Protein AF-A0A067PII9-F1 (afdb_monomer_lite)

Structure (mmCIF, N/CA/C/O backbone):
data_AF-A0A067PII9-F1
#
_entry.id   AF-A0A067PII9-F1
#
loop_
_atom_site.group_PDB
_atom_site.id
_atom_site.type_symbol
_atom_site.label_atom_id
_atom_site.label_alt_id
_atom_site.label_comp_id
_atom_site.label_asym_id
_atom_site.label_entity_id
_atom_site.label_seq_id
_atom_site.pdbx_PDB_ins_code
_atom_site.Cartn_x
_atom_site.Cartn_y
_atom_site.Cartn_z
_atom_site.occupancy
_atom_site.B_iso_or_equiv
_atom_site.auth_seq_id
_atom_site.auth_comp_id
_atom_site.auth_asym_id
_atom_site.auth_atom_id
_atom_site.pdbx_PDB_model_num
ATOM 1 N N . TYR A 1 1 ? 21.530 16.275 1.849 1.00 43.16 1 TYR A N 1
ATOM 2 C CA . TYR A 1 1 ? 21.077 17.514 2.514 1.00 43.16 1 TYR A CA 1
ATOM 3 C C . TYR A 1 1 ? 19.635 17.786 2.074 1.00 43.16 1 TYR A C 1
ATOM 5 O O . TYR A 1 1 ? 19.423 18.673 1.277 1.00 43.16 1 TYR A O 1
ATOM 13 N N . PHE A 1 2 ? 18.667 16.972 2.519 1.00 47.66 2 PHE A N 1
ATOM 14 C CA . PHE A 1 2 ? 17.210 17.170 2.361 1.00 47.66 2 PHE A CA 1
ATOM 15 C C . PHE A 1 2 ? 16.518 16.241 3.376 1.00 47.66 2 PHE A C 1
ATOM 17 O O . PHE A 1 2 ? 16.029 15.182 3.025 1.00 47.66 2 PHE A O 1
ATOM 24 N N . LYS A 1 3 ? 16.577 16.565 4.676 1.00 53.59 3 LYS A N 1
ATOM 25 C CA . LYS A 1 3 ? 15.999 15.707 5.739 1.00 53.59 3 LYS A CA 1
ATOM 26 C C . LYS A 1 3 ? 14.495 15.932 5.971 1.00 53.59 3 LYS A C 1
ATOM 28 O O . LYS A 1 3 ? 13.936 15.390 6.913 1.00 53.59 3 LYS A O 1
ATOM 33 N N . ARG A 1 4 ? 13.849 16.779 5.165 1.00 59.28 4 ARG A N 1
ATOM 34 C CA . ARG A 1 4 ? 12.420 17.093 5.280 1.00 59.28 4 ARG A CA 1
ATOM 35 C C . ARG A 1 4 ? 11.890 17.530 3.919 1.00 59.28 4 ARG A C 1
ATOM 37 O O . ARG A 1 4 ? 11.887 18.712 3.597 1.00 59.28 4 ARG A O 1
ATOM 44 N N . ILE A 1 5 ? 11.557 16.547 3.090 1.00 64.94 5 ILE A N 1
ATOM 45 C CA . ILE A 1 5 ? 10.896 16.777 1.797 1.00 64.94 5 ILE A CA 1
ATOM 46 C C . ILE A 1 5 ? 9.389 16.999 2.016 1.00 64.94 5 ILE A C 1
ATOM 48 O O . ILE A 1 5 ? 8.759 17.752 1.280 1.00 64.94 5 ILE A O 1
ATOM 52 N N . TRP A 1 6 ? 8.832 16.414 3.079 1.00 70.00 6 TRP A N 1
ATOM 53 C CA . TRP A 1 6 ? 7.401 16.417 3.364 1.00 70.00 6 TRP A CA 1
ATOM 54 C C . TRP A 1 6 ? 6.969 17.551 4.307 1.00 70.00 6 TRP A C 1
ATOM 56 O O . TRP A 1 6 ? 7.715 17.956 5.206 1.00 70.00 6 TRP A O 1
ATOM 66 N N . SER A 1 7 ? 5.754 18.072 4.103 1.00 71.56 7 SER A N 1
ATOM 67 C CA . SER A 1 7 ? 5.178 19.121 4.951 1.00 71.56 7 SER A CA 1
ATOM 68 C C . SER A 1 7 ? 4.716 18.579 6.308 1.00 71.56 7 SER A C 1
ATOM 70 O O . SER A 1 7 ? 4.626 17.373 6.534 1.00 71.56 7 SER A O 1
ATOM 72 N N . VAL A 1 8 ? 4.383 19.488 7.229 1.00 67.25 8 VAL A N 1
ATOM 73 C CA . VAL A 1 8 ? 3.740 19.135 8.504 1.00 67.25 8 VAL A CA 1
ATOM 74 C C . VAL A 1 8 ? 2.425 18.401 8.203 1.00 67.25 8 VAL A C 1
ATOM 76 O O . VAL A 1 8 ? 1.581 18.948 7.499 1.00 67.25 8 VAL A O 1
ATOM 79 N N . GLY A 1 9 ? 2.284 17.163 8.688 1.00 71.12 9 GLY A N 1
ATOM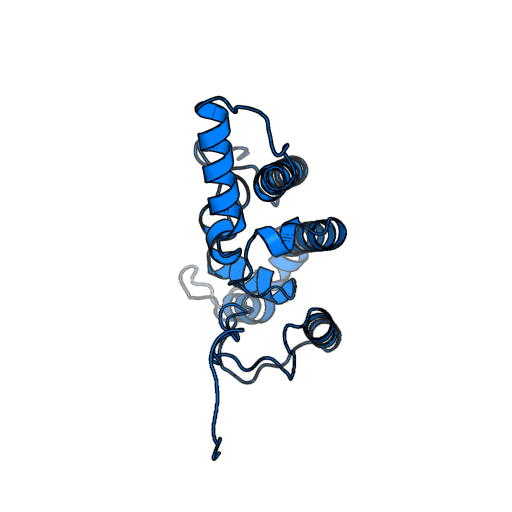 80 C CA . GLY A 1 9 ? 1.109 16.304 8.463 1.00 71.12 9 GLY A CA 1
ATOM 81 C C . GLY A 1 9 ? 1.381 15.008 7.690 1.00 71.12 9 GLY A C 1
ATOM 82 O O . GLY A 1 9 ? 0.514 14.142 7.657 1.00 71.12 9 GLY A O 1
ATOM 83 N N . TYR A 1 10 ? 2.574 14.848 7.116 1.00 83.00 10 TYR A N 1
ATOM 84 C CA . TYR A 1 10 ? 2.996 13.601 6.477 1.00 83.00 10 TYR A CA 1
ATOM 85 C C . TYR A 1 10 ? 3.770 12.711 7.450 1.00 83.00 10 TYR A C 1
ATOM 87 O O . TYR A 1 10 ? 4.503 13.196 8.318 1.00 83.00 10 TYR A O 1
ATOM 95 N N . GLY A 1 11 ? 3.577 11.406 7.2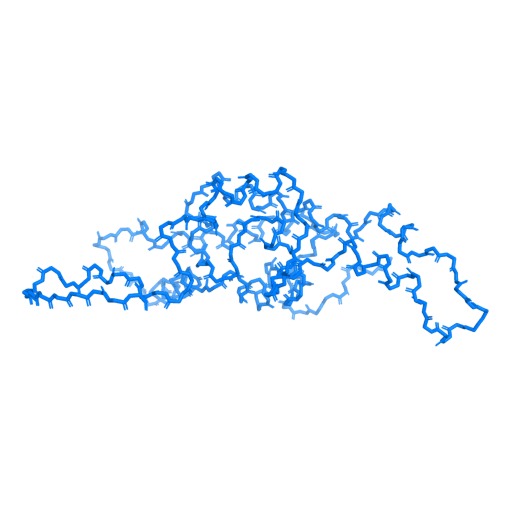91 1.00 86.44 11 GLY A N 1
ATOM 96 C CA . GLY A 1 11 ? 4.238 10.364 8.056 1.00 86.44 11 GLY A CA 1
ATOM 97 C C . GLY A 1 11 ? 5.708 10.170 7.686 1.00 86.44 11 GLY A C 1
ATOM 98 O O . GLY A 1 11 ? 6.255 10.888 6.846 1.00 86.44 11 GLY A O 1
ATOM 99 N N . PRO A 1 12 ? 6.366 9.177 8.295 1.00 89.50 12 PRO A N 1
ATOM 100 C CA . PRO A 1 12 ? 7.730 8.808 7.946 1.00 89.50 12 PRO A CA 1
ATOM 101 C C . PRO A 1 12 ? 7.815 8.329 6.494 1.00 89.50 12 PRO A C 1
ATOM 103 O O . PRO A 1 12 ? 6.880 7.724 5.972 1.00 89.50 12 PRO A O 1
ATOM 106 N N . ASP A 1 13 ? 8.943 8.593 5.846 1.00 88.06 13 ASP A N 1
ATOM 107 C CA . ASP A 1 13 ? 9.204 8.130 4.485 1.00 88.06 13 ASP A CA 1
ATOM 108 C C . ASP A 1 13 ? 9.515 6.619 4.433 1.00 88.06 13 ASP A C 1
ATOM 110 O O . ASP A 1 13 ? 10.297 6.104 5.236 1.00 88.06 13 ASP A O 1
ATOM 114 N N . TRP A 1 14 ? 8.929 5.902 3.471 1.00 90.06 14 TRP A N 1
ATOM 115 C CA . TRP A 1 14 ? 9.096 4.449 3.318 1.00 90.06 14 TRP A CA 1
ATOM 116 C C . TRP A 1 14 ? 10.427 4.017 2.686 1.00 90.06 14 TRP A C 1
ATOM 118 O O . TRP A 1 14 ? 10.711 2.821 2.650 1.00 90.06 14 TRP A O 1
ATOM 128 N N . VAL A 1 15 ? 11.242 4.955 2.200 1.00 86.38 15 VAL A N 1
ATOM 129 C CA . VAL A 1 15 ? 12.580 4.702 1.648 1.00 86.38 15 VAL A CA 1
ATOM 130 C C . VAL A 1 15 ? 13.653 5.114 2.654 1.00 86.38 15 VAL A C 1
ATOM 132 O O . VAL A 1 15 ? 14.536 4.318 2.970 1.00 86.38 15 VAL A O 1
ATOM 135 N N . ASP A 1 16 ? 13.553 6.323 3.211 1.00 85.25 16 ASP A N 1
ATOM 136 C CA . ASP A 1 16 ? 14.588 6.889 4.087 1.00 85.25 16 ASP A CA 1
ATOM 137 C C . ASP A 1 16 ? 14.339 6.641 5.591 1.00 85.25 16 ASP A C 1
ATOM 139 O O . ASP A 1 16 ? 15.284 6.615 6.383 1.00 85.25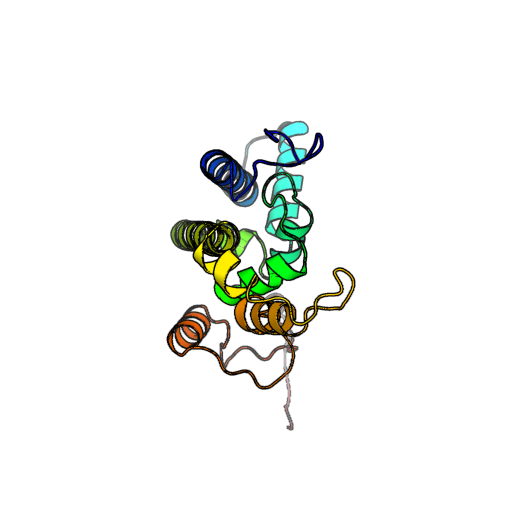 16 ASP A O 1
ATOM 143 N N . GLU A 1 17 ? 13.084 6.443 6.015 1.00 89.50 17 GLU A N 1
ATOM 144 C CA . GLU A 1 17 ? 12.678 6.310 7.427 1.00 89.50 17 GLU A CA 1
ATOM 145 C C . GLU A 1 17 ? 11.920 4.999 7.714 1.00 89.50 17 GLU A C 1
ATOM 147 O O . GLU A 1 17 ? 11.037 4.947 8.574 1.00 89.50 17 GLU A O 1
ATOM 152 N N . VAL A 1 18 ? 12.312 3.909 7.042 1.00 91.56 18 VAL A N 1
ATOM 153 C CA . VAL A 1 18 ? 11.624 2.600 7.054 1.00 91.56 18 VAL A CA 1
ATOM 154 C C . VAL A 1 18 ? 11.262 2.098 8.458 1.00 91.56 18 VAL A C 1
ATOM 156 O O . VAL A 1 18 ? 10.179 1.557 8.658 1.00 91.56 18 VAL A O 1
ATOM 159 N N . GLY A 1 19 ? 12.149 2.269 9.446 1.00 92.94 19 GLY A N 1
ATOM 160 C CA . GLY A 1 19 ? 11.890 1.844 10.828 1.00 92.94 19 GLY A CA 1
ATOM 161 C C . GLY A 1 19 ? 10.676 2.545 11.443 1.00 92.94 19 GLY A C 1
ATOM 162 O O . GLY A 1 19 ? 9.764 1.885 11.931 1.00 92.94 19 GLY A O 1
ATOM 163 N N . LYS A 1 20 ? 10.615 3.875 11.325 1.00 92.56 20 LYS A N 1
ATOM 164 C CA . LYS A 1 20 ? 9.482 4.669 11.816 1.00 92.56 20 LYS A CA 1
ATOM 165 C C . LYS A 1 20 ? 8.218 4.420 10.997 1.00 92.56 20 LYS A C 1
ATOM 167 O O . LYS A 1 20 ? 7.128 4.412 11.554 1.00 92.56 20 LYS A O 1
ATOM 172 N N . ALA A 1 21 ? 8.351 4.214 9.684 1.00 93.75 21 ALA A N 1
ATOM 173 C CA . ALA A 1 21 ? 7.214 3.890 8.823 1.00 93.75 21 ALA A CA 1
ATOM 174 C C . ALA A 1 21 ? 6.560 2.560 9.246 1.00 93.75 21 ALA A C 1
ATOM 176 O O . ALA A 1 21 ? 5.339 2.478 9.377 1.00 93.75 21 ALA A O 1
ATOM 177 N N . LYS A 1 22 ? 7.374 1.544 9.576 1.00 95.81 22 LYS A N 1
ATOM 178 C CA . LYS A 1 22 ? 6.905 0.269 10.144 1.00 95.81 22 LYS A CA 1
ATOM 179 C C . LYS A 1 22 ? 6.200 0.450 11.488 1.00 95.81 22 LYS A C 1
ATOM 181 O O . LYS A 1 22 ? 5.156 -0.158 11.699 1.00 95.81 22 LYS A O 1
ATOM 186 N N . GLU A 1 23 ? 6.746 1.275 12.380 1.00 95.19 23 GLU A N 1
ATOM 187 C CA . GLU A 1 23 ? 6.095 1.605 13.657 1.00 95.19 23 GLU A CA 1
ATOM 188 C C . GLU A 1 23 ? 4.736 2.281 13.431 1.00 95.19 23 GLU A C 1
ATOM 190 O O . GLU A 1 23 ? 3.744 1.872 14.029 1.00 95.19 23 GLU A O 1
ATOM 195 N N . GLY A 1 24 ? 4.662 3.248 12.510 1.00 94.50 24 GLY A N 1
ATOM 196 C CA . GLY A 1 24 ? 3.409 3.902 12.127 1.00 94.50 24 GLY A CA 1
ATOM 197 C C . GLY A 1 24 ? 2.368 2.924 11.577 1.00 94.50 24 GLY A C 1
ATOM 198 O O . GLY A 1 24 ? 1.198 3.003 11.948 1.00 94.50 24 GLY A O 1
ATOM 199 N N . LEU A 1 25 ? 2.792 1.961 10.753 1.00 96.19 25 LEU A N 1
ATOM 200 C CA . LEU A 1 25 ? 1.912 0.916 10.227 1.00 96.19 25 LEU A CA 1
ATOM 201 C C . LEU A 1 25 ? 1.422 -0.047 11.322 1.00 96.19 25 LEU A C 1
ATOM 203 O O . LEU A 1 25 ? 0.259 -0.444 11.305 1.00 96.19 25 LEU A O 1
ATOM 207 N N . ASN A 1 26 ? 2.265 -0.396 12.298 1.00 95.44 26 ASN A N 1
ATOM 208 C CA . ASN A 1 26 ? 1.840 -1.208 13.443 1.00 95.44 26 ASN A CA 1
ATOM 209 C C . ASN A 1 26 ? 0.791 -0.467 14.290 1.00 95.44 26 ASN A C 1
ATOM 211 O O . ASN A 1 26 ? -0.248 -1.041 14.607 1.00 95.44 26 ASN A O 1
ATOM 215 N N . SER A 1 27 ? 1.011 0.818 14.587 1.00 93.06 27 SER A N 1
ATOM 216 C CA . SER A 1 27 ? 0.035 1.650 15.306 1.00 93.06 27 SER A CA 1
ATOM 217 C C . SER A 1 27 ? -1.287 1.768 14.544 1.00 93.06 27 SER A C 1
ATOM 219 O O . SER A 1 27 ? -2.361 1.712 15.137 1.00 93.06 27 SER A O 1
ATOM 221 N N . TRP A 1 28 ? -1.230 1.891 13.215 1.00 94.56 28 TRP A N 1
ATOM 222 C CA . TRP A 1 28 ? -2.420 1.860 12.365 1.00 94.56 28 TRP A CA 1
ATOM 223 C C . TRP A 1 28 ? -3.182 0.536 12.484 1.00 94.56 28 TRP A C 1
ATOM 225 O O . TRP A 1 28 ? -4.397 0.554 12.681 1.00 94.56 28 TRP A O 1
ATOM 235 N N . ARG A 1 29 ? -2.488 -0.609 12.458 1.00 94.12 29 ARG A N 1
ATOM 236 C CA . ARG A 1 29 ? -3.121 -1.913 12.695 1.00 94.12 29 ARG A CA 1
ATOM 237 C C . ARG A 1 29 ? -3.797 -1.972 14.059 1.00 94.12 29 ARG A C 1
ATOM 239 O O . ARG A 1 29 ? -4.919 -2.455 14.151 1.00 94.12 29 ARG A O 1
ATOM 246 N N . GLU A 1 30 ? -3.142 -1.497 15.113 1.00 90.94 30 GLU A N 1
ATOM 247 C CA . GLU A 1 30 ? -3.731 -1.482 16.457 1.00 90.94 30 GLU A CA 1
ATOM 248 C C . GLU A 1 30 ? -5.022 -0.658 16.514 1.00 90.94 30 GLU A C 1
ATOM 250 O O . GLU A 1 30 ? -5.948 -1.033 17.229 1.00 90.94 30 GLU A O 1
ATOM 255 N N . LEU A 1 31 ? -5.125 0.425 15.739 1.00 89.12 31 LEU A N 1
ATOM 256 C CA . LEU A 1 31 ? -6.363 1.199 15.616 1.00 89.12 31 LEU A CA 1
ATOM 257 C C . LEU A 1 31 ? -7.460 0.434 14.865 1.00 89.12 31 LEU A C 1
ATOM 259 O O . LEU A 1 31 ? -8.624 0.528 15.248 1.00 89.12 31 LEU A O 1
ATOM 263 N N . VAL A 1 32 ? -7.093 -0.328 13.830 1.00 90.56 32 VAL A N 1
ATOM 264 C CA . VAL A 1 32 ? -8.024 -1.146 13.033 1.00 90.56 32 VAL A CA 1
ATOM 265 C C . VAL A 1 32 ? -8.541 -2.355 13.824 1.00 90.56 32 VAL A C 1
ATOM 267 O O . VAL A 1 32 ? -9.743 -2.600 13.844 1.00 90.56 32 VAL A O 1
ATOM 270 N N . VAL A 1 33 ? -7.651 -3.100 14.490 1.00 87.12 33 VAL A N 1
ATOM 271 C CA . VAL A 1 33 ? -7.979 -4.342 15.223 1.00 87.12 33 VAL A CA 1
ATOM 272 C C . VAL A 1 33 ? -8.493 -4.052 16.630 1.00 87.12 33 VAL A C 1
ATOM 274 O O . VAL A 1 33 ? -9.427 -4.691 17.115 1.00 87.12 33 VAL A O 1
ATOM 277 N N . GLY A 1 34 ? -7.876 -3.084 17.312 1.00 68.56 34 GLY A N 1
ATOM 278 C CA . GLY A 1 34 ? -7.934 -2.900 18.763 1.00 68.56 34 GLY A CA 1
ATOM 279 C C . GLY A 1 34 ? -9.269 -2.421 19.325 1.00 68.56 34 GLY A C 1
ATOM 280 O O . GLY A 1 34 ? -9.298 -1.941 20.459 1.00 68.56 34 GLY A O 1
ATOM 281 N N . GLN A 1 35 ? -10.360 -2.533 18.572 1.00 58.62 35 GLN A N 1
ATOM 282 C CA . GLN A 1 35 ? -11.680 -2.034 18.948 1.00 58.62 35 GLN A CA 1
ATOM 283 C C . GLN A 1 35 ? -12.794 -3.080 18.873 1.00 58.62 35 GLN A C 1
ATOM 285 O O . GLN A 1 35 ? -13.852 -2.846 19.449 1.00 58.62 35 GLN A O 1
ATOM 290 N N . ASN A 1 36 ? -12.545 -4.255 18.285 1.00 50.47 36 ASN A N 1
ATOM 291 C CA . ASN A 1 36 ? -13.487 -5.380 18.350 1.00 50.47 36 ASN A CA 1
ATOM 292 C C . ASN A 1 36 ? -13.352 -6.196 19.651 1.00 50.47 36 ASN A C 1
ATOM 294 O O . ASN A 1 36 ? -14.317 -6.810 20.096 1.00 50.47 36 ASN A O 1
ATOM 298 N N . GLU A 1 37 ? -12.190 -6.161 20.311 1.00 53.41 37 GLU A N 1
ATOM 299 C CA . GLU A 1 37 ? -11.913 -6.987 21.502 1.00 53.41 37 GLU A CA 1
ATOM 300 C C . GLU A 1 37 ? -12.100 -6.251 22.845 1.00 53.41 37 GLU A C 1
ATOM 302 O O . GLU A 1 37 ? -12.010 -6.853 23.922 1.00 53.41 37 GLU A O 1
ATOM 307 N N . ARG A 1 38 ? -12.383 -4.940 22.837 1.00 55.12 38 ARG A N 1
ATOM 308 C CA . ARG A 1 38 ? -12.529 -4.162 24.078 1.00 55.12 38 ARG A CA 1
ATOM 309 C C . ARG A 1 38 ? -13.928 -4.320 24.676 1.00 55.12 38 ARG A C 1
ATOM 311 O O . ARG A 1 38 ? -14.844 -3.571 24.374 1.00 55.12 38 ARG A O 1
ATOM 318 N N . LYS A 1 39 ? -14.017 -5.293 25.588 1.00 52.88 39 LYS A N 1
ATOM 319 C CA . LYS A 1 39 ? -14.925 -5.402 26.747 1.00 52.88 39 LYS A CA 1
ATOM 320 C C . LYS A 1 39 ? -16.378 -4.970 26.507 1.00 52.88 39 LYS A C 1
ATOM 322 O O . LYS A 1 39 ? -16.783 -3.848 26.802 1.00 52.88 39 LYS A O 1
ATOM 327 N N . ILE A 1 40 ? -17.186 -5.958 26.136 1.00 52.22 40 ILE A N 1
ATOM 328 C CA . ILE A 1 40 ? -18.633 -5.967 26.361 1.00 52.22 40 ILE A CA 1
ATOM 329 C C . ILE A 1 40 ? -18.883 -5.675 27.856 1.00 52.22 40 ILE A C 1
ATOM 331 O O . ILE A 1 40 ? -18.515 -6.482 28.708 1.00 52.22 40 ILE A O 1
ATOM 335 N N . GLY A 1 41 ? -19.474 -4.518 28.180 1.00 58.12 41 GLY A N 1
ATOM 336 C CA . GLY A 1 41 ? -19.989 -4.217 29.526 1.00 58.12 41 GLY A CA 1
ATOM 337 C C . GLY A 1 41 ? -19.258 -3.160 30.366 1.00 58.12 41 GLY A C 1
ATOM 338 O O . GLY A 1 41 ? -19.555 -3.061 31.554 1.00 58.12 41 GLY A O 1
ATOM 339 N N . LEU A 1 42 ? -18.341 -2.361 29.806 1.00 68.19 42 LEU A N 1
ATOM 340 C CA . LEU A 1 42 ? -17.813 -1.161 30.479 1.00 68.19 42 LEU A CA 1
ATOM 341 C C . LEU A 1 42 ? -18.367 0.115 29.843 1.00 68.19 42 LEU A C 1
ATOM 343 O O . LEU A 1 42 ? -18.432 0.231 28.622 1.00 68.19 42 LEU A O 1
ATOM 347 N N . GLU A 1 43 ? -18.742 1.082 30.679 1.00 73.06 43 GLU A N 1
ATOM 348 C CA . GLU A 1 43 ? -19.063 2.432 30.221 1.00 73.06 43 GLU A CA 1
ATOM 349 C C . GLU A 1 43 ? -17.781 3.118 29.741 1.00 73.06 43 GLU A C 1
ATOM 351 O O . GLU A 1 43 ? -16.875 3.396 30.526 1.00 73.06 43 GLU A O 1
ATOM 356 N N . PHE A 1 44 ? -17.701 3.372 28.438 1.00 75.56 44 PHE A N 1
ATOM 357 C CA . PHE A 1 44 ? -16.616 4.141 27.836 1.00 75.56 44 PHE A CA 1
ATOM 358 C C . PHE A 1 44 ? -16.876 5.640 27.980 1.00 75.56 44 PHE A C 1
ATOM 360 O O . PHE A 1 44 ? -18.010 6.102 27.813 1.00 75.56 44 PHE A O 1
ATOM 367 N N . SER A 1 45 ? -15.816 6.412 28.217 1.00 83.69 45 SER A N 1
ATOM 368 C CA . SER A 1 45 ? -15.855 7.873 28.120 1.00 83.69 45 SER A CA 1
ATOM 369 C C . SER A 1 45 ? -16.221 8.335 26.701 1.00 83.69 45 SER A C 1
ATOM 371 O O . SER A 1 45 ? -16.109 7.591 25.726 1.00 83.69 45 SER A O 1
ATOM 373 N N . LYS A 1 46 ? -16.645 9.597 26.553 1.00 84.19 46 LYS A N 1
ATOM 374 C CA . LYS A 1 46 ? -16.999 10.162 25.236 1.00 84.19 46 LYS A CA 1
ATOM 375 C C . LYS A 1 46 ? -15.824 10.151 24.251 1.00 84.19 46 LYS A C 1
ATOM 377 O O . LYS A 1 46 ? -16.032 9.935 23.062 1.00 84.19 46 LYS A O 1
ATOM 382 N N . GLU A 1 47 ? -14.608 10.377 24.741 1.00 84.31 47 GLU A N 1
ATOM 383 C CA . GLU A 1 47 ? -13.382 10.369 23.934 1.00 84.31 47 GLU A CA 1
ATOM 384 C C . GLU A 1 47 ? -13.064 8.957 23.427 1.00 84.31 47 GLU A C 1
ATOM 386 O O . GLU A 1 47 ? -12.774 8.767 22.248 1.00 84.31 47 GLU A O 1
ATOM 391 N N . GLU A 1 48 ? -13.207 7.946 24.285 1.00 82.19 48 GLU A N 1
ATOM 392 C CA . GLU A 1 48 ? -13.036 6.545 23.895 1.00 82.19 48 GLU A CA 1
ATOM 393 C C . GLU A 1 48 ? -14.097 6.102 22.885 1.00 82.19 48 GLU A C 1
ATOM 395 O O . GLU A 1 48 ? -13.760 5.431 21.916 1.00 82.19 48 GLU A O 1
ATOM 400 N N . GLN A 1 49 ? -15.356 6.518 23.048 1.00 81.56 49 GLN A N 1
ATOM 401 C CA . GLN A 1 49 ? -16.420 6.226 22.078 1.00 81.56 49 GLN A CA 1
ATOM 402 C C . GLN A 1 49 ? -16.119 6.820 20.695 1.00 81.56 49 GLN A C 1
ATOM 404 O O . GLN A 1 49 ? -16.327 6.156 19.682 1.00 81.56 49 GLN A O 1
ATOM 409 N N . GLN A 1 50 ? -15.592 8.047 20.638 1.00 84.56 50 GLN A N 1
ATOM 410 C CA . GLN A 1 50 ? -15.186 8.676 19.377 1.00 84.56 50 GLN A CA 1
ATOM 411 C C . GLN A 1 50 ? -14.014 7.943 18.727 1.00 84.56 50 GLN A C 1
ATOM 413 O O . GLN A 1 50 ? -14.030 7.711 17.518 1.00 84.56 50 GLN A O 1
ATOM 418 N N . LEU A 1 51 ? -13.019 7.541 19.521 1.00 81.12 51 LEU A N 1
ATOM 419 C CA . LEU A 1 51 ? -11.911 6.727 19.031 1.00 81.12 51 LEU A CA 1
ATOM 420 C C . LEU A 1 51 ? -12.414 5.382 18.499 1.00 81.12 51 LEU A C 1
ATOM 422 O O . LEU A 1 51 ? -11.962 4.968 17.433 1.00 81.12 51 LEU A O 1
ATOM 426 N N . ILE A 1 52 ? -13.367 4.743 19.192 1.00 80.12 52 ILE A N 1
ATOM 427 C CA . ILE A 1 52 ? -13.999 3.481 18.776 1.00 80.12 52 ILE A CA 1
ATOM 428 C C . ILE A 1 52 ? -14.731 3.633 17.439 1.00 80.12 52 ILE A C 1
ATOM 430 O O . ILE A 1 52 ? -14.567 2.851 16.506 1.00 80.12 52 ILE A O 1
ATOM 434 N N . GLN A 1 53 ? -15.527 4.687 17.307 1.00 83.81 53 GLN A N 1
ATOM 435 C CA . GLN A 1 53 ? -16.228 4.953 16.059 1.00 83.81 53 GLN A CA 1
ATOM 436 C C . GLN A 1 53 ? -15.248 5.229 14.907 1.00 83.81 53 GLN A C 1
ATOM 438 O O . GLN A 1 53 ? -15.474 4.803 13.774 1.00 83.81 53 GLN A O 1
ATOM 443 N N . HIS A 1 54 ? -14.147 5.929 15.190 1.00 85.25 54 HIS A N 1
ATOM 444 C CA . HIS A 1 54 ? -13.128 6.238 14.195 1.00 85.25 54 HIS A CA 1
ATOM 445 C C . HIS A 1 54 ? -12.384 4.988 13.708 1.00 85.25 54 HIS A C 1
ATOM 447 O O . HIS A 1 54 ? -12.251 4.805 12.498 1.00 85.25 54 HIS A O 1
ATOM 453 N N . GLY A 1 55 ? -11.945 4.104 14.610 1.00 85.19 55 GLY A N 1
ATOM 454 C CA . GLY A 1 55 ? -11.259 2.869 14.219 1.00 85.19 55 GLY A CA 1
ATOM 455 C C . GLY A 1 55 ? -12.178 1.913 13.458 1.00 85.19 55 GLY A C 1
ATOM 456 O O . GLY A 1 55 ? -11.770 1.384 12.428 1.00 85.19 55 GLY A O 1
ATOM 457 N N . GLN A 1 56 ? -13.453 1.797 13.847 1.00 85.19 56 G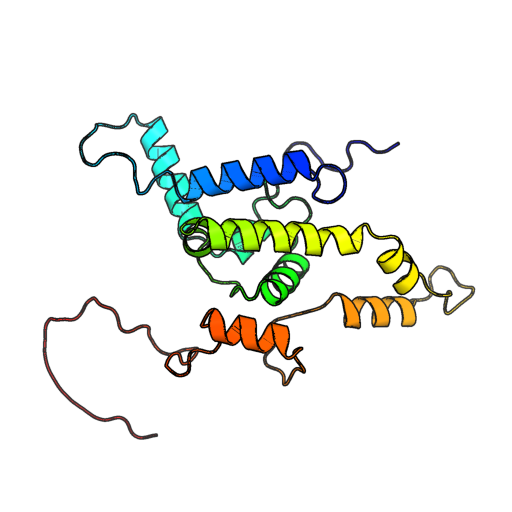LN A N 1
ATOM 458 C CA . GLN A 1 56 ? -14.459 1.049 13.075 1.00 85.19 56 GLN A CA 1
ATOM 459 C C . GLN A 1 56 ? -14.675 1.609 11.661 1.00 85.19 56 GLN A C 1
ATOM 461 O O . GLN A 1 56 ? -14.851 0.846 10.705 1.00 85.19 56 GLN A O 1
ATOM 466 N N . ALA A 1 57 ? -14.656 2.935 11.500 1.00 88.31 57 ALA A N 1
ATOM 467 C CA . ALA A 1 57 ? -14.764 3.559 10.185 1.00 88.31 57 ALA A CA 1
ATOM 468 C C . ALA A 1 57 ? -13.546 3.241 9.300 1.00 88.31 57 ALA A C 1
ATOM 470 O O . ALA A 1 57 ? -13.715 2.983 8.109 1.00 88.31 57 ALA A O 1
ATOM 471 N N . ILE A 1 58 ? -12.337 3.215 9.875 1.00 91.38 58 ILE A N 1
ATOM 472 C CA . ILE A 1 58 ? -11.113 2.814 9.161 1.00 91.38 58 ILE A CA 1
ATOM 473 C C . ILE A 1 58 ? -11.152 1.318 8.825 1.00 91.38 58 ILE A C 1
ATOM 475 O O . ILE A 1 58 ? -10.850 0.938 7.699 1.00 91.38 58 ILE A O 1
ATOM 479 N N . ALA A 1 59 ? -11.570 0.466 9.762 1.00 91.50 59 ALA A N 1
ATOM 480 C CA . ALA A 1 59 ? -11.617 -0.985 9.592 1.00 91.50 59 ALA A CA 1
ATOM 481 C C . ALA A 1 59 ? -12.456 -1.413 8.374 1.00 91.50 59 ALA A C 1
ATOM 483 O O . ALA A 1 59 ? -12.020 -2.239 7.572 1.00 91.50 59 ALA A O 1
ATOM 484 N N . ASN A 1 60 ? -13.617 -0.778 8.185 1.00 89.75 60 ASN A N 1
ATOM 485 C CA . ASN A 1 60 ? -14.515 -1.035 7.054 1.00 89.75 60 ASN A CA 1
ATOM 486 C C . ASN A 1 60 ? -14.105 -0.316 5.759 1.00 89.75 60 ASN A C 1
ATOM 488 O O . ASN A 1 60 ? -14.727 -0.502 4.711 1.00 89.75 60 ASN A O 1
ATOM 492 N N . ARG A 1 61 ? -13.080 0.538 5.809 1.00 93.25 61 ARG A N 1
ATOM 493 C CA . ARG A 1 61 ? -12.637 1.306 4.653 1.00 93.25 61 ARG A CA 1
ATOM 494 C C . ARG A 1 61 ? -11.896 0.402 3.661 1.00 93.25 61 ARG A C 1
ATOM 496 O O . ARG A 1 61 ? -11.066 -0.401 4.086 1.00 93.25 61 ARG A O 1
ATOM 503 N N . PRO A 1 62 ? -12.108 0.568 2.343 1.00 95.69 62 PRO A N 1
ATOM 504 C CA . PRO A 1 62 ? -11.270 -0.057 1.324 1.00 95.69 62 PRO A CA 1
ATOM 505 C C . PRO A 1 62 ? -9.783 0.262 1.519 1.00 95.69 62 PRO A C 1
ATOM 507 O O . PRO A 1 62 ? -9.418 1.441 1.588 1.00 95.69 62 PRO A O 1
ATOM 510 N N . ILE A 1 63 ? -8.924 -0.762 1.521 1.00 96.06 63 ILE A N 1
ATOM 511 C CA . ILE A 1 63 ? -7.475 -0.611 1.725 1.00 96.06 63 ILE A CA 1
ATOM 512 C C . ILE A 1 63 ? -6.844 0.353 0.717 1.00 96.06 63 ILE A C 1
ATOM 514 O O . ILE A 1 63 ? -6.012 1.175 1.088 1.00 96.06 63 ILE A O 1
ATOM 518 N N . LEU A 1 64 ? -7.304 0.352 -0.541 1.00 95.06 64 LEU A N 1
ATOM 519 C CA . LEU A 1 64 ? -6.825 1.302 -1.546 1.00 95.06 64 LEU A CA 1
ATOM 520 C C . LEU A 1 64 ? -7.049 2.756 -1.116 1.00 95.06 64 LEU A C 1
ATOM 522 O O . LEU A 1 64 ? -6.174 3.598 -1.309 1.00 95.06 64 LEU A O 1
ATOM 526 N N . MET A 1 65 ? -8.231 3.064 -0.580 1.00 95.50 65 MET A N 1
ATOM 527 C CA . MET A 1 65 ? -8.572 4.427 -0.168 1.00 95.50 65 MET A CA 1
ATOM 528 C C . MET A 1 65 ? -7.753 4.839 1.052 1.00 95.50 65 MET A C 1
ATOM 530 O O . MET A 1 65 ? -7.251 5.958 1.089 1.00 95.50 65 MET A O 1
ATOM 534 N N . GLU A 1 66 ? -7.578 3.928 2.008 1.00 96.12 66 GLU A N 1
ATOM 535 C CA . GLU A 1 66 ? -6.759 4.172 3.194 1.00 96.12 66 GLU A CA 1
ATOM 536 C C . GLU A 1 66 ? -5.296 4.445 2.823 1.00 96.12 66 GLU A C 1
ATOM 538 O O . GLU A 1 66 ? -4.735 5.456 3.241 1.00 96.12 66 GLU A O 1
ATOM 543 N N . MET A 1 67 ? -4.712 3.626 1.943 1.00 95.81 67 MET A N 1
ATOM 544 C CA . MET A 1 67 ? -3.347 3.830 1.450 1.00 95.81 67 MET A CA 1
ATOM 545 C C . MET A 1 67 ? -3.158 5.161 0.713 1.00 95.81 67 MET A C 1
ATOM 547 O O . MET A 1 67 ? -2.071 5.725 0.737 1.00 95.81 67 MET A O 1
ATOM 551 N N . CYS A 1 68 ? -4.196 5.670 0.043 1.00 93.69 68 CYS A N 1
ATOM 552 C CA . CYS A 1 68 ? -4.111 6.936 -0.686 1.00 93.69 68 CYS A CA 1
ATOM 553 C C . CYS A 1 68 ? -4.263 8.160 0.220 1.00 93.69 68 CYS A C 1
ATOM 555 O O . CYS A 1 68 ? -3.660 9.200 -0.042 1.00 93.69 68 CYS A O 1
ATOM 557 N N . GLU A 1 69 ? -5.124 8.083 1.231 1.00 93.00 69 GLU A N 1
ATOM 558 C CA . GLU A 1 69 ? -5.543 9.259 1.997 1.00 93.00 69 GLU A CA 1
ATOM 559 C C . GLU A 1 69 ? -4.829 9.382 3.342 1.00 93.00 69 GLU A C 1
ATOM 561 O O . GLU A 1 69 ? -4.581 10.498 3.801 1.00 93.00 69 GLU A O 1
ATOM 566 N N . ASN A 1 70 ? -4.428 8.267 3.953 1.00 93.50 70 ASN A N 1
ATOM 567 C CA . ASN A 1 70 ? -3.691 8.281 5.206 1.00 93.50 70 ASN A CA 1
ATOM 568 C C . ASN A 1 70 ? -2.190 8.474 4.958 1.00 93.50 70 ASN A C 1
ATOM 570 O O . ASN A 1 70 ? -1.373 7.570 5.127 1.00 93.50 70 ASN A O 1
ATOM 574 N N . GLN A 1 71 ? -1.819 9.700 4.594 1.00 93.12 71 GLN A N 1
ATOM 575 C CA . GLN A 1 71 ? -0.425 10.098 4.379 1.00 93.12 71 GLN A CA 1
ATOM 576 C C . GLN A 1 71 ? 0.412 10.119 5.670 1.00 93.12 71 GLN A C 1
ATOM 578 O O . GLN A 1 71 ? 1.631 10.264 5.603 1.00 93.12 71 GLN A O 1
ATOM 583 N N . GLY A 1 72 ? -0.213 9.952 6.842 1.00 92.19 72 GLY A N 1
ATOM 584 C CA . GLY A 1 72 ? 0.473 9.742 8.119 1.00 92.19 72 GLY A CA 1
ATOM 585 C C . GLY A 1 72 ? 1.085 8.343 8.255 1.00 92.19 72 GLY A C 1
ATOM 586 O O . GLY A 1 72 ? 2.065 8.175 8.977 1.00 92.19 72 GLY A O 1
ATOM 587 N N . VAL A 1 73 ? 0.539 7.358 7.538 1.00 94.06 73 VAL A N 1
ATOM 588 C CA . VAL A 1 73 ? 0.985 5.955 7.558 1.00 94.06 73 VAL A CA 1
ATOM 589 C C . VAL A 1 73 ? 1.572 5.565 6.204 1.00 94.06 73 VAL A C 1
ATOM 591 O O . VAL A 1 73 ? 2.690 5.070 6.115 1.00 94.06 73 VAL A O 1
ATOM 594 N N . PHE A 1 74 ? 0.851 5.857 5.127 1.00 94.81 74 PHE A N 1
ATOM 595 C CA . PHE A 1 74 ? 1.185 5.502 3.750 1.00 94.81 74 PHE A CA 1
ATOM 596 C C . PHE A 1 74 ? 1.751 6.708 2.986 1.00 94.81 74 PHE A C 1
ATOM 598 O O . PHE A 1 74 ? 1.339 7.016 1.867 1.00 94.81 74 PHE A O 1
ATOM 605 N N . ASN A 1 75 ? 2.689 7.423 3.614 1.00 92.69 75 ASN A N 1
ATOM 606 C CA . ASN A 1 75 ? 3.301 8.618 3.037 1.00 92.69 75 ASN A CA 1
ATOM 607 C C . ASN A 1 75 ? 3.898 8.340 1.644 1.00 92.69 75 ASN A C 1
ATOM 609 O O . ASN A 1 75 ? 4.635 7.372 1.453 1.00 92.69 75 ASN A O 1
ATOM 613 N N . GLY A 1 76 ? 3.582 9.200 0.675 1.00 89.12 76 GLY A N 1
ATOM 614 C CA . GLY A 1 76 ? 4.107 9.129 -0.688 1.00 89.12 76 GLY A CA 1
ATOM 615 C C . GLY A 1 76 ? 3.411 8.088 -1.566 1.00 89.12 76 GLY A C 1
ATOM 616 O O . GLY A 1 76 ? 3.715 7.984 -2.757 1.00 89.12 76 GLY A O 1
ATOM 617 N N . ILE A 1 77 ? 2.443 7.345 -1.020 1.00 92.62 77 ILE A N 1
ATOM 618 C CA . ILE A 1 77 ? 1.675 6.355 -1.768 1.00 92.62 77 ILE A CA 1
ATOM 619 C C . ILE A 1 77 ? 0.424 7.015 -2.348 1.00 92.62 77 ILE A C 1
ATOM 621 O O . ILE A 1 77 ? -0.526 7.359 -1.651 1.00 92.62 77 ILE A O 1
ATOM 625 N N . GLY A 1 78 ? 0.433 7.200 -3.668 1.00 90.62 78 GLY A N 1
ATOM 626 C CA . GLY A 1 78 ? -0.730 7.643 -4.435 1.00 90.62 78 GLY A CA 1
ATOM 627 C C . GLY A 1 78 ? -1.535 6.480 -5.021 1.00 90.62 78 GLY A C 1
ATOM 628 O O . GLY A 1 78 ? -1.123 5.323 -4.984 1.00 90.62 78 GLY A O 1
ATOM 629 N N . ARG A 1 79 ? -2.663 6.800 -5.668 1.00 89.00 79 ARG A N 1
ATOM 630 C CA . ARG A 1 79 ? -3.608 5.813 -6.233 1.00 89.00 79 ARG A CA 1
ATOM 631 C C . ARG A 1 79 ? -2.977 4.786 -7.170 1.00 89.00 79 ARG A C 1
ATOM 633 O O . ARG A 1 79 ? -3.366 3.623 -7.128 1.00 89.00 79 ARG A O 1
ATOM 640 N N . HIS A 1 80 ? -2.046 5.200 -8.027 1.00 87.25 80 HIS A N 1
ATOM 641 C CA . HIS A 1 80 ? -1.371 4.273 -8.938 1.00 87.25 80 HIS A CA 1
ATOM 642 C C . HIS A 1 80 ? -0.455 3.315 -8.180 1.00 87.25 80 HIS A C 1
ATOM 644 O O . HIS A 1 80 ? -0.640 2.109 -8.288 1.00 87.25 80 HIS A O 1
ATOM 650 N N . LEU A 1 81 ? 0.428 3.857 -7.337 1.00 90.25 81 LEU A N 1
ATOM 651 C CA . LEU A 1 81 ? 1.368 3.068 -6.546 1.00 90.25 81 LEU A CA 1
ATOM 652 C C . LEU A 1 81 ? 0.650 2.088 -5.612 1.00 90.25 81 LEU A C 1
ATOM 654 O O . LEU A 1 81 ? 1.052 0.936 -5.514 1.00 90.25 81 LEU A O 1
ATOM 658 N N . ALA A 1 82 ? -0.451 2.517 -4.988 1.00 93.25 82 ALA A N 1
ATOM 659 C CA . ALA A 1 82 ? -1.279 1.651 -4.157 1.00 93.25 82 ALA A CA 1
ATOM 660 C C . ALA A 1 82 ? -1.905 0.504 -4.965 1.00 93.25 82 ALA A C 1
ATOM 662 O O . ALA A 1 82 ? -1.858 -0.637 -4.526 1.00 93.25 82 ALA A O 1
ATOM 663 N N . ASN A 1 83 ? -2.459 0.765 -6.157 1.00 90.12 83 ASN A N 1
ATOM 664 C CA . ASN A 1 83 ? -3.011 -0.305 -7.001 1.00 90.12 83 ASN A CA 1
ATOM 665 C C . ASN A 1 83 ? -1.937 -1.298 -7.450 1.00 90.12 83 ASN A C 1
ATOM 667 O O . ASN A 1 83 ? -2.170 -2.504 -7.402 1.00 90.12 83 ASN A O 1
ATOM 671 N N . ASP A 1 84 ? -0.782 -0.789 -7.878 1.00 88.56 84 ASP A N 1
ATOM 672 C CA . ASP A 1 84 ? 0.322 -1.616 -8.356 1.00 88.56 84 ASP A CA 1
ATOM 673 C C . ASP A 1 84 ? 0.877 -2.487 -7.219 1.00 88.56 84 ASP A C 1
ATOM 675 O O . ASP A 1 84 ? 1.072 -3.689 -7.395 1.00 88.56 84 ASP A O 1
ATOM 679 N N . PHE A 1 85 ? 1.046 -1.906 -6.028 1.00 93.81 85 PHE A N 1
ATOM 680 C CA . PHE A 1 85 ? 1.426 -2.641 -4.827 1.00 93.81 85 PHE A CA 1
ATOM 681 C C . PHE A 1 85 ? 0.387 -3.707 -4.453 1.00 93.81 85 PHE A C 1
ATOM 683 O O . PHE A 1 85 ? 0.745 -4.867 -4.268 1.00 93.81 85 PHE A O 1
ATOM 690 N N . LEU A 1 86 ? -0.899 -3.352 -4.386 1.00 92.88 86 LEU A N 1
ATOM 691 C CA . LEU A 1 86 ? -1.966 -4.285 -4.009 1.00 92.88 86 LEU A CA 1
ATOM 692 C C . LEU A 1 86 ? -2.078 -5.452 -4.998 1.00 92.88 86 LEU A C 1
ATOM 694 O O . LEU A 1 86 ? -2.340 -6.580 -4.591 1.00 92.88 86 LEU A O 1
ATOM 698 N N . HIS A 1 87 ? -1.796 -5.217 -6.282 1.00 87.31 87 HIS A N 1
ATOM 699 C CA . HIS A 1 87 ? -1.639 -6.291 -7.261 1.00 87.31 87 HIS A CA 1
ATOM 700 C C . HIS A 1 87 ? -0.459 -7.212 -6.913 1.00 87.31 87 HIS A C 1
ATOM 702 O O . HIS A 1 87 ? -0.594 -8.431 -6.976 1.00 87.31 87 HIS A O 1
ATOM 708 N N . THR A 1 88 ? 0.707 -6.663 -6.554 1.00 87.38 88 THR A N 1
ATOM 709 C CA . THR A 1 88 ? 1.872 -7.482 -6.159 1.00 87.38 88 THR A CA 1
ATOM 710 C C . THR A 1 88 ? 1.682 -8.218 -4.835 1.00 87.38 88 THR A C 1
ATOM 712 O O . THR A 1 88 ? 2.216 -9.308 -4.679 1.00 87.38 88 THR A O 1
ATOM 715 N N . ALA A 1 89 ? 0.898 -7.656 -3.918 1.00 89.62 89 ALA A N 1
ATOM 716 C CA . ALA A 1 89 ? 0.561 -8.246 -2.627 1.00 89.62 89 ALA A CA 1
ATOM 717 C C . ALA A 1 89 ? -0.676 -9.163 -2.688 1.00 89.62 89 ALA A C 1
ATOM 719 O O . ALA A 1 89 ? -1.231 -9.495 -1.644 1.00 89.62 89 ALA A O 1
ATOM 720 N N . ALA A 1 90 ? -1.159 -9.504 -3.892 1.00 89.12 90 ALA A N 1
ATOM 721 C CA . ALA A 1 90 ? -2.345 -10.339 -4.115 1.00 89.12 90 ALA A CA 1
ATOM 722 C C . ALA A 1 90 ? -3.575 -9.914 -3.281 1.00 89.12 90 ALA A C 1
ATOM 724 O O . ALA A 1 90 ? -4.373 -10.743 -2.852 1.00 89.12 90 ALA A O 1
ATOM 725 N N . THR A 1 91 ? -3.729 -8.606 -3.050 1.00 89.12 91 THR A N 1
ATOM 726 C CA . THR A 1 91 ? -4.797 -8.029 -2.231 1.00 89.12 91 THR A CA 1
ATOM 727 C C . THR A 1 91 ? -5.749 -7.241 -3.123 1.00 89.12 91 THR A C 1
ATOM 729 O O . THR A 1 91 ? -5.335 -6.370 -3.896 1.00 89.12 91 THR A O 1
ATOM 732 N N . PHE A 1 92 ? -7.048 -7.526 -3.028 1.00 89.12 92 PHE A N 1
ATOM 733 C CA . PHE A 1 92 ? -8.042 -6.806 -3.814 1.00 89.12 92 PHE A CA 1
ATOM 734 C C . PHE A 1 92 ? -8.165 -5.343 -3.336 1.00 89.12 92 PHE A C 1
ATOM 736 O O . PHE A 1 92 ? -8.226 -5.091 -2.133 1.00 89.12 92 PHE A O 1
ATOM 743 N N . PRO A 1 93 ? -8.246 -4.338 -4.233 1.00 90.12 93 PRO A N 1
ATOM 744 C CA . PRO A 1 93 ? -8.241 -2.935 -3.810 1.00 90.12 93 PRO A CA 1
ATOM 745 C C . PRO A 1 93 ? -9.409 -2.505 -2.916 1.00 90.12 93 PRO A C 1
ATOM 747 O O . PRO A 1 93 ? -9.282 -1.533 -2.169 1.00 90.12 93 PRO A O 1
ATOM 750 N N . LEU A 1 94 ? -10.544 -3.207 -3.000 1.00 90.31 94 LEU A N 1
ATOM 751 C CA . LEU A 1 94 ? -11.714 -2.940 -2.160 1.00 90.31 94 LEU A CA 1
ATOM 752 C C . LEU A 1 94 ? -11.766 -3.790 -0.888 1.00 90.31 94 LEU A C 1
ATOM 754 O O . LEU A 1 94 ? -12.728 -3.657 -0.138 1.00 90.31 94 LEU A O 1
ATOM 758 N N . THR A 1 95 ? -10.756 -4.628 -0.632 1.00 89.94 95 THR A N 1
ATOM 759 C CA . THR A 1 95 ? -10.652 -5.377 0.622 1.00 89.94 95 THR A CA 1
ATOM 760 C C . THR A 1 95 ? -10.713 -4.402 1.804 1.00 89.94 95 THR A C 1
ATOM 762 O O . THR A 1 95 ? -9.955 -3.423 1.810 1.00 89.94 95 THR A O 1
ATOM 765 N N . PRO A 1 96 ? -11.605 -4.618 2.788 1.00 94.69 96 PRO A N 1
ATOM 766 C CA . PRO A 1 96 ? -11.630 -3.817 4.006 1.00 94.69 96 PRO A CA 1
ATOM 767 C C . PRO A 1 96 ? -10.283 -3.875 4.731 1.00 94.69 96 PRO A C 1
ATOM 769 O O . PRO A 1 96 ? -9.656 -4.934 4.790 1.00 94.69 96 PRO A O 1
ATOM 772 N N . CYS A 1 97 ? -9.848 -2.761 5.324 1.00 95.12 97 CYS A N 1
ATOM 773 C CA . CYS A 1 97 ? -8.600 -2.710 6.097 1.00 95.12 97 CYS A CA 1
ATOM 774 C C . CYS A 1 97 ? -8.567 -3.772 7.202 1.00 95.12 97 CYS A C 1
ATOM 776 O O . CYS A 1 97 ? -7.515 -4.344 7.478 1.00 95.12 97 CYS A O 1
ATOM 778 N N . GLN A 1 98 ? -9.726 -4.077 7.789 1.00 93.69 98 GLN A N 1
ATOM 779 C CA . GLN A 1 98 ? -9.870 -5.120 8.794 1.00 93.69 98 GLN A CA 1
ATOM 780 C C . GLN A 1 98 ? -9.341 -6.481 8.316 1.00 93.69 98 GLN A C 1
ATOM 782 O O . GLN A 1 98 ? -8.572 -7.114 9.029 1.00 93.69 98 GLN A O 1
ATOM 787 N N . CYS A 1 99 ? -9.661 -6.909 7.092 1.00 90.81 99 CYS A N 1
ATOM 788 C CA . CYS A 1 99 ? -9.237 -8.216 6.582 1.00 90.81 99 CYS A CA 1
ATOM 789 C C . CYS A 1 99 ? -7.709 -8.344 6.464 1.00 90.81 99 CYS A C 1
ATOM 791 O O . CYS A 1 99 ? -7.172 -9.436 6.616 1.00 90.81 99 CYS A O 1
ATOM 793 N N . VAL A 1 100 ? -7.011 -7.232 6.210 1.00 93.94 100 VAL A N 1
ATOM 794 C CA . VAL A 1 100 ? -5.539 -7.188 6.165 1.00 93.94 100 VAL A CA 1
ATOM 795 C C . VAL A 1 100 ? -4.943 -7.214 7.577 1.00 93.94 100 VAL A C 1
ATOM 797 O O . VAL A 1 100 ? -3.853 -7.735 7.784 1.00 93.94 100 VAL A O 1
ATOM 800 N N . CYS A 1 101 ? -5.650 -6.642 8.550 1.00 93.75 101 CYS A N 1
ATOM 801 C CA . CYS A 1 101 ? -5.154 -6.418 9.904 1.00 93.75 101 CYS A CA 1
ATOM 802 C C . CYS A 1 101 ? -5.498 -7.538 10.901 1.00 93.75 101 CYS A C 1
ATOM 804 O O . CYS A 1 101 ? -4.739 -7.744 11.853 1.00 93.75 101 CYS A O 1
ATOM 806 N N . ASP A 1 102 ? -6.615 -8.242 10.709 1.00 89.00 102 ASP A N 1
ATOM 807 C CA . ASP A 1 102 ? -7.157 -9.217 11.665 1.00 89.00 102 ASP A CA 1
ATOM 808 C C . ASP A 1 102 ? -6.191 -10.380 11.914 1.00 89.00 102 ASP A C 1
ATOM 810 O O . ASP A 1 102 ? -5.892 -10.710 13.063 1.00 89.00 102 ASP A O 1
ATOM 814 N N . ASN A 1 103 ? -5.634 -10.962 10.850 1.00 90.69 103 ASN A N 1
ATOM 815 C CA . ASN A 1 103 ? -4.633 -12.017 10.963 1.00 90.69 103 ASN A CA 1
ATOM 816 C C . ASN A 1 103 ? -3.223 -11.406 11.017 1.00 90.69 103 ASN A C 1
ATOM 818 O O . ASN A 1 103 ? -2.810 -10.686 10.108 1.00 90.69 103 ASN A O 1
ATOM 822 N N . ILE A 1 104 ? -2.483 -11.700 12.092 1.00 92.25 104 ILE A N 1
ATOM 823 C CA . ILE A 1 104 ? -1.126 -11.181 12.290 1.00 92.25 104 ILE A CA 1
ATOM 824 C C . ILE A 1 104 ? -0.161 -11.639 11.194 1.00 92.25 104 ILE A C 1
ATOM 826 O O . ILE A 1 104 ? 0.636 -10.829 10.737 1.00 92.25 104 ILE A O 1
ATOM 830 N N . ASP A 1 105 ? -0.270 -12.881 10.725 1.00 93.31 105 ASP A N 1
ATOM 831 C CA . ASP A 1 105 ? 0.619 -13.424 9.697 1.00 93.31 105 ASP A CA 1
ATOM 832 C C . ASP A 1 105 ? 0.361 -12.731 8.353 1.00 93.31 105 ASP A C 1
ATOM 834 O O . ASP A 1 105 ? 1.290 -12.234 7.720 1.00 93.31 105 ASP A O 1
ATOM 838 N N . VAL A 1 106 ? -0.916 -12.570 7.981 1.00 91.06 106 VAL A N 1
ATOM 839 C CA . VAL A 1 106 ? -1.329 -11.820 6.777 1.00 91.06 106 VAL A CA 1
ATOM 840 C C . VAL A 1 106 ? -0.834 -10.375 6.834 1.00 91.06 106 VAL A C 1
ATOM 842 O O . VAL A 1 106 ? -0.340 -9.840 5.840 1.00 91.06 106 VAL A O 1
ATOM 845 N N . PHE A 1 107 ? -0.930 -9.735 8.000 1.00 96.00 107 PHE A N 1
ATOM 846 C CA . PHE A 1 107 ? -0.441 -8.376 8.182 1.00 96.00 107 PHE A CA 1
ATOM 847 C C . PHE A 1 107 ? 1.086 -8.277 8.077 1.00 96.00 107 PHE A C 1
ATOM 849 O O . PHE A 1 107 ? 1.600 -7.340 7.461 1.00 96.00 107 PHE A O 1
ATOM 856 N N . GLU A 1 108 ? 1.827 -9.207 8.683 1.00 96.06 108 GLU A N 1
ATOM 857 C CA . GLU A 1 108 ? 3.289 -9.229 8.597 1.00 96.06 108 GLU A CA 1
ATOM 858 C C . GLU A 1 108 ? 3.756 -9.458 7.155 1.00 96.06 108 GLU A C 1
ATOM 860 O O . GLU A 1 108 ? 4.659 -8.752 6.695 1.00 96.06 108 GLU A O 1
ATOM 865 N N . ASP A 1 109 ? 3.090 -10.343 6.410 1.00 93.94 109 ASP A N 1
ATOM 866 C CA . ASP A 1 109 ? 3.347 -10.565 4.986 1.00 93.94 109 ASP A CA 1
ATOM 867 C C . ASP A 1 109 ? 3.040 -9.317 4.154 1.00 93.94 109 ASP A C 1
ATOM 869 O O . ASP A 1 109 ? 3.871 -8.887 3.349 1.00 93.94 109 ASP A O 1
ATOM 873 N N . PHE A 1 110 ? 1.903 -8.660 4.400 1.00 95.62 110 PHE A N 1
ATOM 874 C CA . PHE A 1 110 ? 1.544 -7.397 3.755 1.00 95.62 110 PHE A CA 1
ATOM 875 C C . PHE A 1 110 ? 2.577 -6.297 4.036 1.00 95.62 110 PHE A C 1
ATOM 877 O O . PHE A 1 110 ? 3.047 -5.620 3.118 1.00 95.62 110 PHE A O 1
ATOM 884 N N . LYS A 1 111 ? 2.981 -6.131 5.301 1.00 96.62 111 LYS A N 1
ATOM 885 C CA . LYS A 1 111 ? 4.000 -5.159 5.721 1.00 96.62 111 LYS A CA 1
ATOM 886 C C . LYS A 1 111 ? 5.348 -5.457 5.074 1.00 96.62 111 LYS A C 1
ATOM 888 O O . LYS A 1 111 ? 6.026 -4.532 4.622 1.00 96.62 111 LYS A O 1
ATOM 893 N N . LYS A 1 112 ? 5.751 -6.727 5.026 1.00 95.31 112 LYS A N 1
ATOM 894 C CA . LYS A 1 112 ? 6.989 -7.147 4.369 1.00 95.31 112 LYS A CA 1
ATOM 895 C C . LYS A 1 112 ? 6.933 -6.848 2.871 1.00 95.31 112 LYS A C 1
ATOM 897 O O . LYS A 1 112 ? 7.854 -6.216 2.359 1.00 95.31 112 LYS A O 1
ATOM 902 N N . ALA A 1 113 ? 5.849 -7.228 2.198 1.00 94.50 113 ALA A N 1
ATOM 903 C CA . ALA A 1 113 ? 5.641 -6.959 0.780 1.00 94.50 113 ALA A CA 1
ATOM 904 C C . ALA A 1 113 ? 5.686 -5.455 0.478 1.00 94.50 113 ALA A C 1
ATOM 906 O O . ALA A 1 113 ? 6.305 -5.050 -0.503 1.00 94.50 113 ALA A O 1
ATOM 907 N N . LEU A 1 114 ? 5.089 -4.619 1.334 1.00 95.25 114 LEU A N 1
ATOM 908 C CA . LEU A 1 114 ? 5.098 -3.164 1.177 1.00 95.25 114 LEU A CA 1
ATOM 909 C C . LEU A 1 114 ? 6.517 -2.596 1.236 1.00 95.25 114 LEU A C 1
ATOM 911 O O . LEU A 1 114 ? 6.909 -1.797 0.386 1.00 95.25 114 LEU A O 1
ATOM 915 N N . VAL A 1 115 ? 7.297 -3.035 2.224 1.00 94.69 115 VAL A N 1
ATOM 916 C CA . VAL A 1 115 ? 8.690 -2.609 2.401 1.00 94.69 115 VAL A CA 1
ATOM 917 C C . VAL A 1 115 ? 9.541 -3.045 1.214 1.00 94.69 115 VAL A C 1
ATOM 919 O O . VAL A 1 115 ? 10.277 -2.230 0.661 1.00 94.69 115 VAL A O 1
ATOM 922 N N . ASP A 1 116 ? 9.418 -4.304 0.799 1.00 92.38 116 ASP A N 1
ATOM 923 C CA . ASP A 1 116 ? 10.182 -4.849 -0.322 1.00 92.38 116 ASP A CA 1
ATOM 924 C C . ASP A 1 116 ? 9.823 -4.139 -1.635 1.00 92.38 116 ASP A C 1
ATOM 926 O O . ASP A 1 116 ? 10.711 -3.766 -2.404 1.00 92.38 116 ASP A O 1
ATOM 930 N N . TYR A 1 117 ? 8.532 -3.884 -1.868 1.00 92.75 117 TYR A N 1
ATOM 931 C CA . TYR A 1 117 ? 8.041 -3.174 -3.046 1.00 92.75 117 TYR A CA 1
ATOM 932 C C . TYR A 1 117 ? 8.576 -1.739 -3.113 1.00 92.75 117 TYR A C 1
ATOM 934 O O . TYR A 1 117 ? 9.096 -1.316 -4.147 1.00 92.75 117 TYR A O 1
ATOM 942 N N . LEU A 1 118 ? 8.507 -0.988 -2.009 1.00 92.31 118 LEU A N 1
ATOM 943 C CA . LEU A 1 118 ? 8.958 0.405 -1.980 1.00 92.31 118 LEU A CA 1
ATOM 944 C C . LEU A 1 118 ? 10.488 0.533 -2.031 1.00 92.31 118 LEU A C 1
ATOM 946 O O . LEU A 1 118 ? 11.008 1.464 -2.652 1.00 92.31 118 LEU A O 1
ATOM 950 N N . ALA A 1 119 ? 11.221 -0.443 -1.486 1.00 90.25 119 ALA A N 1
ATOM 951 C CA . ALA A 1 119 ? 12.679 -0.495 -1.573 1.00 90.25 119 ALA A CA 1
ATOM 952 C C . ALA A 1 119 ? 13.192 -0.577 -3.023 1.00 90.25 119 ALA A C 1
ATOM 954 O O . ALA A 1 119 ? 14.291 -0.090 -3.313 1.00 90.25 119 ALA A O 1
ATOM 955 N N . VAL A 1 120 ? 12.401 -1.126 -3.960 1.00 88.38 120 VAL A N 1
ATOM 956 C CA . VAL A 1 120 ? 12.759 -1.163 -5.389 1.00 88.38 120 VAL A CA 1
ATOM 957 C C . VAL A 1 120 ? 13.030 0.243 -5.913 1.00 88.38 120 VAL A C 1
ATOM 959 O O . VAL A 1 120 ? 14.048 0.446 -6.575 1.00 88.38 120 VAL A O 1
ATOM 962 N N . PHE A 1 121 ? 12.192 1.224 -5.573 1.00 85.38 121 PHE A N 1
ATOM 963 C CA . PHE A 1 121 ? 12.302 2.593 -6.091 1.00 85.38 121 PHE A CA 1
ATOM 964 C C . PHE A 1 121 ? 13.517 3.355 -5.546 1.00 85.38 121 PHE A C 1
ATOM 966 O O . PHE A 1 121 ? 14.025 4.251 -6.218 1.00 85.38 121 PHE A O 1
ATOM 973 N N . GLY A 1 122 ? 14.024 2.971 -4.370 1.00 84.00 122 GLY A N 1
ATOM 974 C CA . GLY A 1 122 ? 15.284 3.480 -3.818 1.00 84.00 122 GLY A CA 1
ATOM 975 C C . GLY A 1 122 ? 16.532 2.755 -4.336 1.00 84.00 122 GLY A C 1
ATOM 976 O O . GLY A 1 122 ? 17.657 3.189 -4.082 1.00 84.00 122 GLY A O 1
ATOM 977 N N . SER A 1 123 ? 16.376 1.642 -5.058 1.00 86.25 123 SER A N 1
ATOM 978 C CA . SER A 1 123 ? 17.503 0.791 -5.438 1.00 86.25 123 SER A CA 1
ATOM 979 C C . SER A 1 123 ? 18.316 1.358 -6.606 1.00 86.25 123 SER A C 1
ATOM 981 O O . SER A 1 123 ? 17.795 1.865 -7.603 1.00 86.25 123 SER A O 1
ATOM 983 N N . GLN A 1 124 ? 19.638 1.181 -6.548 1.00 84.62 124 GLN A N 1
ATOM 984 C CA . GLN A 1 124 ? 20.520 1.579 -7.648 1.00 84.62 124 GLN A CA 1
ATOM 985 C C . GLN A 1 124 ? 20.209 0.817 -8.946 1.00 84.62 124 GLN A C 1
ATOM 987 O O . GLN A 1 124 ? 20.391 1.360 -10.039 1.00 84.62 124 GLN A O 1
ATOM 992 N N . THR A 1 125 ? 19.746 -0.430 -8.832 1.00 84.00 125 THR A N 1
ATOM 993 C CA . THR A 1 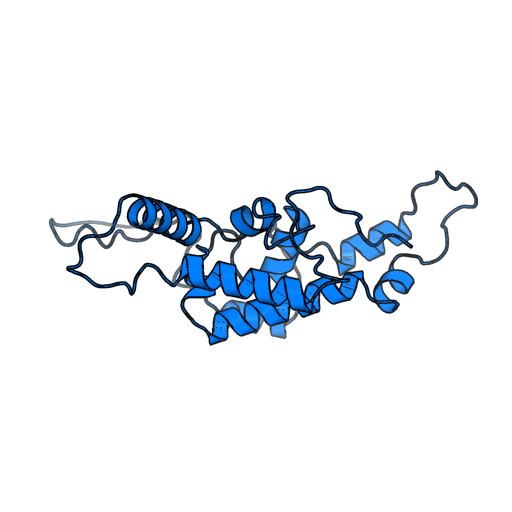125 ? 19.324 -1.270 -9.960 1.00 84.00 125 THR A CA 1
ATOM 994 C C . THR A 1 125 ? 18.135 -0.653 -10.682 1.00 84.00 125 THR A C 1
ATOM 996 O O . THR A 1 125 ? 18.181 -0.504 -11.904 1.00 84.00 125 THR A O 1
ATOM 999 N N . PHE A 1 126 ? 17.119 -0.217 -9.933 1.00 82.56 126 PHE A N 1
ATOM 1000 C CA . PHE A 1 126 ? 15.973 0.489 -10.488 1.00 82.56 126 PHE A CA 1
ATOM 1001 C C . PHE A 1 126 ? 16.417 1.750 -11.224 1.00 82.56 126 PHE A C 1
ATOM 1003 O O . PHE A 1 126 ? 16.170 1.857 -12.426 1.00 82.56 126 PHE A O 1
ATOM 1010 N N . PHE A 1 127 ? 17.185 2.631 -10.572 1.00 82.12 127 PHE A N 1
ATOM 1011 C CA . PHE A 1 127 ? 17.686 3.843 -11.221 1.00 82.12 127 PHE A CA 1
ATOM 1012 C C . PHE A 1 127 ? 18.464 3.532 -12.495 1.00 82.12 127 PHE A C 1
ATOM 1014 O O . PHE A 1 127 ? 18.214 4.162 -13.517 1.00 82.12 127 PHE A O 1
ATOM 1021 N N . ARG A 1 128 ? 19.356 2.536 -12.491 1.00 81.88 128 ARG A N 1
ATOM 1022 C CA . ARG A 1 128 ? 20.098 2.130 -13.697 1.00 81.88 128 ARG A CA 1
ATOM 1023 C C . ARG A 1 128 ? 19.182 1.650 -14.819 1.00 81.88 128 ARG A C 1
ATOM 1025 O O . ARG A 1 128 ? 19.479 1.939 -15.970 1.00 81.88 128 ARG A O 1
ATOM 1032 N N . SER A 1 129 ? 18.097 0.947 -14.498 1.00 75.88 129 SER A N 1
ATOM 1033 C CA . SER A 1 129 ? 17.150 0.429 -15.493 1.00 75.88 129 SER A CA 1
ATOM 1034 C C . SER A 1 129 ? 16.312 1.530 -16.153 1.00 75.88 129 SER A C 1
ATOM 1036 O O . SER A 1 129 ? 16.085 1.484 -17.362 1.00 75.88 129 SER A O 1
ATOM 1038 N N . ILE A 1 130 ? 15.907 2.556 -15.395 1.00 75.69 130 ILE A N 1
ATOM 1039 C CA . ILE A 1 130 ? 15.063 3.643 -15.915 1.00 75.69 130 ILE A CA 1
ATOM 1040 C C . ILE A 1 130 ? 15.871 4.824 -16.465 1.00 75.69 130 ILE A C 1
ATOM 1042 O O . ILE A 1 130 ? 15.395 5.526 -17.349 1.00 75.69 130 ILE A O 1
ATOM 1046 N N . SER A 1 131 ? 17.102 5.047 -15.995 1.00 71.62 131 SER A N 1
ATOM 1047 C CA . SER A 1 131 ? 17.961 6.167 -16.428 1.00 71.62 131 SER A CA 1
ATOM 1048 C C . SER A 1 131 ? 18.823 5.843 -17.654 1.00 71.62 131 SER A C 1
ATOM 1050 O O . SER A 1 131 ? 19.766 6.572 -17.972 1.00 71.62 131 SER A O 1
ATOM 1052 N N . THR A 1 132 ? 18.536 4.751 -18.368 1.00 66.06 132 THR A N 1
ATOM 1053 C CA . THR A 1 132 ? 19.352 4.362 -19.519 1.00 66.06 132 THR A CA 1
ATOM 1054 C C . THR A 1 132 ? 19.285 5.395 -20.641 1.00 66.06 132 THR A C 1
ATOM 1056 O O . THR A 1 132 ? 18.201 5.753 -21.089 1.00 66.06 132 THR A O 1
ATOM 1059 N N . ARG A 1 133 ? 20.485 5.807 -21.078 1.00 67.31 133 ARG A N 1
ATOM 1060 C CA . ARG A 1 133 ? 20.881 6.524 -22.305 1.00 67.31 133 ARG A CA 1
ATOM 1061 C C . ARG A 1 133 ? 19.807 7.444 -22.900 1.00 67.31 133 ARG A C 1
ATOM 1063 O O . ARG A 1 133 ? 18.856 6.976 -23.514 1.00 67.31 133 ARG A O 1
ATOM 1070 N N . SER A 1 134 ? 20.039 8.754 -22.797 1.00 70.38 134 SER A N 1
ATOM 1071 C CA . SER A 1 134 ? 19.191 9.763 -23.439 1.00 70.38 134 SER A CA 1
ATOM 1072 C C . SER A 1 134 ? 18.951 9.421 -24.909 1.00 70.38 134 SER A C 1
ATOM 1074 O O . SER A 1 134 ? 19.903 9.166 -25.654 1.00 70.38 134 SER A O 1
ATOM 1076 N N . ASN A 1 135 ? 17.686 9.423 -25.318 1.00 74.12 135 ASN A N 1
ATOM 1077 C CA . ASN A 1 135 ? 17.303 9.202 -26.708 1.00 74.12 135 ASN A CA 1
ATOM 1078 C C . ASN A 1 135 ? 17.666 10.399 -27.608 1.00 74.12 135 ASN A C 1
ATOM 1080 O O . ASN A 1 135 ? 17.700 10.273 -28.830 1.00 74.12 135 ASN A O 1
ATOM 1084 N N . SER A 1 136 ? 17.994 11.546 -27.007 1.00 75.44 136 SER A N 1
ATOM 1085 C CA . SER A 1 136 ? 18.350 12.773 -27.706 1.00 75.44 136 SER A CA 1
ATOM 1086 C C . SER A 1 136 ? 19.364 13.616 -26.938 1.00 75.44 136 SER A C 1
ATOM 1088 O O . SER A 1 136 ? 19.539 13.485 -25.729 1.00 75.44 136 SER A O 1
ATOM 1090 N N . ARG A 1 137 ? 20.034 14.532 -27.642 1.00 77.88 137 ARG A N 1
ATOM 1091 C CA . ARG A 1 137 ? 20.829 15.601 -27.011 1.00 77.88 137 ARG A CA 1
ATOM 1092 C C . ARG A 1 137 ? 19.956 16.758 -26.510 1.00 77.88 137 ARG A C 1
ATOM 1094 O O . ARG A 1 137 ? 20.447 17.600 -25.768 1.00 77.88 137 ARG A O 1
ATOM 1101 N N . ASN A 1 138 ? 18.686 16.815 -26.919 1.00 79.38 138 ASN A N 1
ATOM 1102 C CA . ASN A 1 138 ? 17.728 17.793 -26.418 1.00 79.38 138 ASN A CA 1
ATOM 1103 C C . ASN A 1 138 ? 17.174 17.339 -25.057 1.00 79.38 138 ASN A C 1
ATOM 1105 O O . ASN A 1 138 ? 16.449 16.351 -24.987 1.00 79.38 138 ASN A O 1
ATOM 1109 N N . GLN A 1 139 ? 17.473 18.096 -24.000 1.00 75.06 139 GLN A N 1
ATOM 1110 C CA . GLN A 1 139 ? 17.044 17.824 -22.621 1.00 75.06 139 GLN A CA 1
ATOM 1111 C C . GLN A 1 139 ? 15.523 17.887 -22.390 1.00 75.06 139 GLN A C 1
ATOM 1113 O O . GLN A 1 139 ? 15.043 17.399 -21.373 1.00 75.06 139 GLN A O 1
ATOM 1118 N N . PHE A 1 140 ? 14.769 18.484 -23.316 1.00 74.25 140 PHE A N 1
ATOM 1119 C CA . PHE A 1 140 ? 13.306 18.564 -23.256 1.00 74.25 140 PHE A CA 1
ATOM 1120 C C . PHE A 1 140 ? 12.614 17.517 -24.135 1.00 74.25 140 PHE A C 1
ATOM 1122 O O . PHE A 1 140 ? 11.387 17.480 -24.199 1.00 74.25 140 PHE A O 1
ATOM 1129 N N . MET A 1 141 ? 13.379 16.689 -24.855 1.00 72.56 141 MET A N 1
ATOM 1130 C CA . MET A 1 141 ? 12.802 15.613 -25.648 1.00 72.56 141 MET A CA 1
ATOM 1131 C C . MET A 1 141 ? 12.351 14.490 -24.717 1.00 72.56 141 MET A C 1
ATOM 1133 O O . MET A 1 141 ? 13.094 14.050 -23.842 1.00 72.56 141 MET A O 1
ATOM 1137 N N . TRP A 1 142 ? 11.114 14.042 -24.912 1.00 73.75 142 TRP A N 1
ATOM 1138 C CA . TRP A 1 142 ? 10.545 12.910 -24.193 1.00 73.75 142 TRP A CA 1
ATOM 1139 C C . TRP A 1 142 ? 11.448 11.683 -24.315 1.00 73.75 142 TRP A C 1
ATOM 1141 O O . TRP A 1 142 ? 11.746 11.286 -25.436 1.00 73.75 142 TRP A O 1
ATOM 1151 N N . ASN A 1 143 ? 11.846 11.077 -23.192 1.00 76.69 143 ASN A N 1
ATOM 1152 C CA . ASN A 1 143 ? 12.641 9.850 -23.181 1.00 76.69 143 ASN A CA 1
ATOM 1153 C C . ASN A 1 143 ? 11.716 8.624 -23.213 1.00 76.69 143 ASN A C 1
ATOM 1155 O O . ASN A 1 143 ? 11.359 8.059 -22.178 1.00 76.69 143 ASN A O 1
ATOM 1159 N N . ASP A 1 144 ? 11.330 8.239 -24.427 1.00 76.25 144 ASP A N 1
ATOM 1160 C CA . ASP A 1 144 ? 10.497 7.074 -24.734 1.00 76.25 144 ASP A CA 1
ATOM 1161 C C . ASP A 1 144 ? 11.013 5.784 -24.089 1.00 76.25 144 ASP A C 1
ATOM 1163 O O . ASP A 1 144 ? 10.249 5.069 -23.448 1.00 76.25 144 ASP A O 1
ATOM 1167 N N . ARG A 1 145 ? 12.320 5.530 -24.157 1.00 72.75 145 ARG A N 1
ATOM 1168 C CA . ARG A 1 145 ? 12.930 4.311 -23.614 1.00 72.75 145 ARG A CA 1
ATOM 1169 C C . ARG A 1 145 ? 12.889 4.241 -22.086 1.00 72.75 145 ARG A C 1
ATOM 1171 O O . ARG A 1 145 ? 12.640 3.180 -21.520 1.00 72.75 145 ARG A O 1
ATOM 1178 N N . SER A 1 146 ? 13.117 5.368 -21.414 1.00 73.00 146 SER A N 1
ATOM 1179 C CA . SER A 1 146 ? 12.965 5.475 -19.956 1.00 73.00 146 SER A CA 1
ATOM 1180 C C . SER A 1 146 ? 11.517 5.224 -19.534 1.00 73.00 146 SER A C 1
ATOM 1182 O O . SER A 1 146 ? 11.262 4.463 -18.599 1.00 73.00 146 SER A O 1
ATOM 1184 N N . TYR A 1 147 ? 10.566 5.798 -20.276 1.00 76.69 147 TYR A N 1
ATOM 1185 C CA . TYR A 1 147 ? 9.144 5.587 -20.044 1.00 76.69 147 TYR A CA 1
ATOM 1186 C C . TYR A 1 147 ? 8.717 4.133 -20.265 1.00 76.69 147 TYR A C 1
ATOM 1188 O O . TYR A 1 147 ? 8.019 3.581 -19.421 1.00 76.69 147 TYR A O 1
ATOM 1196 N N . GLU A 1 148 ? 9.137 3.489 -21.355 1.00 76.38 148 GLU A N 1
ATOM 1197 C CA . GLU A 1 148 ? 8.818 2.083 -21.636 1.00 76.38 148 GLU A CA 1
ATOM 1198 C C . GLU A 1 148 ? 9.366 1.144 -20.554 1.00 76.38 148 GLU A C 1
ATOM 1200 O O . GLU A 1 148 ? 8.654 0.250 -20.084 1.00 76.38 148 GLU A O 1
ATOM 1205 N N . ASN A 1 149 ? 10.600 1.375 -20.097 1.00 75.25 149 ASN A N 1
ATOM 1206 C CA . ASN A 1 149 ? 11.197 0.614 -18.998 1.00 75.25 149 ASN A CA 1
ATOM 1207 C C . ASN A 1 149 ? 10.423 0.819 -17.688 1.00 75.25 149 ASN A C 1
ATOM 1209 O O . ASN A 1 149 ? 10.131 -0.145 -16.983 1.00 75.25 149 ASN A O 1
ATOM 1213 N N . TYR A 1 150 ? 10.041 2.059 -17.374 1.00 72.00 150 TYR A N 1
ATOM 1214 C CA . TYR A 1 150 ? 9.226 2.351 -16.198 1.00 72.00 150 TYR A CA 1
ATOM 1215 C C . TYR A 1 150 ? 7.839 1.697 -16.290 1.00 72.00 150 TYR A C 1
ATOM 1217 O O . TYR A 1 150 ? 7.416 0.997 -15.373 1.00 72.00 150 TYR A O 1
ATOM 1225 N N . ALA A 1 151 ? 7.138 1.868 -17.412 1.00 74.44 151 ALA A N 1
ATOM 1226 C CA . ALA A 1 151 ? 5.790 1.349 -17.606 1.00 74.44 151 ALA A CA 1
ATOM 1227 C C . ALA A 1 151 ? 5.745 -0.186 -17.568 1.00 74.44 151 ALA A C 1
ATOM 1229 O O . ALA A 1 151 ? 4.840 -0.758 -16.967 1.00 74.44 151 ALA A O 1
ATOM 1230 N N . SER A 1 152 ? 6.721 -0.865 -18.175 1.00 68.75 152 SER A N 1
ATOM 1231 C CA . SER A 1 152 ? 6.772 -2.334 -18.201 1.00 68.75 152 SER A CA 1
ATOM 1232 C C . SER A 1 152 ? 7.076 -2.956 -16.831 1.00 68.75 152 SER A C 1
ATOM 1234 O O . SER A 1 152 ? 6.509 -4.000 -16.484 1.00 68.75 152 SER A O 1
ATOM 1236 N N . CYS A 1 153 ? 7.933 -2.315 -16.034 1.00 67.75 153 CYS A N 1
ATOM 1237 C CA . CYS A 1 153 ? 8.364 -2.842 -14.741 1.00 67.75 153 CYS A CA 1
ATOM 1238 C C . CYS A 1 153 ? 7.457 -2.419 -13.579 1.00 67.75 153 CYS A C 1
ATOM 1240 O O . CYS A 1 153 ? 7.217 -3.228 -12.685 1.00 67.75 153 CYS A O 1
ATOM 1242 N N . CYS A 1 154 ? 6.938 -1.190 -13.593 1.00 66.69 154 CYS A N 1
ATOM 1243 C CA . CYS A 1 154 ? 6.315 -0.579 -12.416 1.00 66.69 154 CYS A CA 1
ATOM 1244 C C . CYS A 1 154 ? 4.798 -0.431 -12.500 1.00 66.69 154 CYS A C 1
ATOM 1246 O O . CYS A 1 154 ? 4.172 -0.358 -11.453 1.00 66.69 154 CYS A O 1
ATOM 1248 N N . VAL A 1 155 ? 4.199 -0.423 -13.697 1.00 71.06 155 VAL A N 1
ATOM 1249 C CA . VAL A 1 155 ? 2.746 -0.248 -13.849 1.00 71.06 155 VAL A CA 1
ATOM 1250 C C . VAL A 1 155 ? 2.066 -1.618 -13.904 1.00 71.06 155 VAL A C 1
ATOM 1252 O O . VAL A 1 155 ? 2.148 -2.337 -14.903 1.00 71.06 155 VAL A O 1
ATOM 1255 N N . LYS A 1 156 ? 1.370 -1.984 -12.827 1.00 68.06 156 LYS A N 1
ATOM 1256 C CA . LYS A 1 156 ? 0.688 -3.267 -12.595 1.00 68.06 156 LYS A CA 1
ATOM 1257 C C . LYS A 1 156 ? -0.784 -3.006 -12.255 1.00 68.06 156 LYS A C 1
ATOM 1259 O O . LYS A 1 156 ? -1.270 -3.275 -11.167 1.00 68.06 156 LYS A O 1
ATOM 1264 N N . VAL A 1 157 ? -1.519 -2.448 -13.211 1.00 59.62 157 VAL A N 1
ATOM 1265 C CA . VAL A 1 157 ? -2.919 -2.056 -12.994 1.00 59.62 157 VAL A CA 1
ATOM 1266 C C . VAL A 1 157 ? -3.898 -3.215 -13.183 1.00 59.62 157 VAL A C 1
ATOM 1268 O O . VAL A 1 157 ? -3.888 -3.879 -14.222 1.00 59.62 157 VAL A O 1
ATOM 1271 N N . TYR A 1 158 ? -4.851 -3.341 -12.254 1.00 53.75 158 TYR A N 1
ATOM 1272 C CA . TYR A 1 158 ? -6.117 -4.051 -12.451 1.00 53.75 158 TYR A CA 1
ATOM 1273 C C . TYR A 1 158 ? -6.901 -3.401 -13.606 1.00 53.75 158 TYR A C 1
ATOM 1275 O O . TYR A 1 158 ? -7.627 -2.421 -13.438 1.00 53.75 158 TYR A O 1
ATOM 1283 N N . LYS A 1 159 ? -6.734 -3.915 -14.825 1.00 52.72 159 LYS A N 1
ATOM 1284 C CA . LYS A 1 159 ? -7.527 -3.539 -16.005 1.00 52.72 159 LYS A CA 1
ATOM 1285 C C . LYS A 1 159 ? -8.193 -4.791 -16.556 1.00 52.72 159 LYS A C 1
ATOM 1287 O O . LYS A 1 159 ? -7.552 -5.831 -16.637 1.00 52.72 159 LYS A O 1
ATOM 1292 N N . LYS A 1 160 ? -9.443 -4.675 -17.024 1.00 48.72 160 LYS A N 1
ATOM 1293 C CA . LYS A 1 160 ? -10.113 -5.716 -17.828 1.00 48.72 160 LYS A CA 1
ATOM 1294 C C . LYS A 1 160 ? -9.383 -5.886 -19.167 1.00 48.72 160 LYS A C 1
ATOM 1296 O O . LYS A 1 160 ? -9.766 -5.299 -20.176 1.00 48.72 160 LYS A O 1
ATOM 1301 N N . ARG A 1 161 ? -8.276 -6.624 -19.161 1.00 48.00 161 ARG A N 1
ATOM 1302 C CA . ARG A 1 161 ? -7.468 -7.008 -20.324 1.00 48.00 161 ARG A CA 1
ATOM 1303 C C . ARG A 1 161 ? -6.850 -8.375 -20.048 1.00 48.00 161 ARG A C 1
ATOM 1305 O O . ARG A 1 161 ? -6.595 -8.714 -18.900 1.00 48.00 161 ARG A O 1
ATOM 1312 N N . ARG A 1 162 ? -6.576 -9.146 -21.103 1.00 50.06 162 ARG A N 1
ATOM 1313 C CA . ARG A 1 162 ? -5.752 -10.355 -20.979 1.00 50.06 162 ARG A CA 1
ATOM 1314 C C . ARG A 1 162 ? -4.333 -9.924 -20.606 1.00 50.06 162 ARG A C 1
ATOM 1316 O O . ARG A 1 162 ? -3.721 -9.160 -21.352 1.00 50.06 162 ARG A O 1
ATOM 1323 N N . VAL A 1 163 ? -3.838 -10.382 -19.463 1.00 57.53 163 VAL A N 1
ATOM 1324 C CA . VAL A 1 163 ? -2.494 -10.075 -18.956 1.00 57.53 163 VAL A CA 1
ATOM 1325 C C . VAL A 1 163 ? -1.721 -11.371 -18.726 1.00 57.53 163 VAL A C 1
ATOM 1327 O O . VAL A 1 163 ? -2.319 -12.412 -18.470 1.00 57.53 163 VAL A O 1
ATOM 1330 N N . LYS A 1 164 ? -0.392 -11.317 -18.863 1.00 63.97 164 LYS A N 1
ATOM 1331 C CA . LYS A 1 164 ? 0.497 -12.413 -18.462 1.00 63.97 164 LYS A CA 1
ATOM 1332 C C . LYS A 1 164 ? 0.922 -12.160 -17.018 1.00 63.97 164 LYS A C 1
ATOM 1334 O O . LYS A 1 164 ? 1.495 -11.107 -16.742 1.00 63.97 164 LYS A O 1
ATOM 1339 N N . ILE A 1 165 ? 0.622 -13.102 -16.133 1.00 70.19 165 ILE A N 1
ATOM 1340 C CA . ILE A 1 165 ? 0.989 -13.076 -14.713 1.00 70.19 165 ILE A CA 1
ATOM 1341 C C . ILE A 1 165 ? 2.075 -14.137 -14.511 1.00 70.19 165 ILE A C 1
ATOM 1343 O O . ILE A 1 165 ? 2.074 -15.152 -15.210 1.00 70.19 165 ILE A O 1
ATOM 1347 N N . ALA A 1 166 ? 3.041 -13.868 -13.633 1.00 79.31 166 ALA A N 1
ATOM 1348 C CA . ALA A 1 166 ? 4.034 -14.867 -13.256 1.00 79.31 166 ALA A CA 1
ATOM 1349 C C . ALA A 1 166 ? 3.346 -16.021 -12.503 1.00 79.31 166 ALA A C 1
ATOM 1351 O O . ALA A 1 166 ? 2.361 -15.797 -11.804 1.00 79.31 166 ALA A O 1
ATOM 1352 N N . GLU A 1 167 ? 3.812 -17.252 -12.702 1.00 78.62 167 GLU A N 1
ATOM 1353 C CA . GLU A 1 167 ? 3.134 -18.455 -12.197 1.00 78.62 167 GLU A CA 1
ATOM 1354 C C . GLU A 1 167 ? 3.032 -18.476 -10.666 1.00 78.62 167 GLU A C 1
ATOM 1356 O O . GLU A 1 167 ? 1.985 -18.793 -10.114 1.00 78.62 167 GLU A O 1
ATOM 1361 N N . ASP A 1 168 ? 4.092 -18.054 -9.987 1.00 83.56 168 ASP A N 1
ATOM 1362 C CA . ASP A 1 168 ? 4.152 -17.893 -8.536 1.00 83.56 168 ASP A CA 1
ATOM 1363 C C . ASP A 1 168 ? 3.114 -16.888 -8.018 1.00 83.56 168 ASP A C 1
ATOM 1365 O O . ASP A 1 168 ? 2.361 -17.191 -7.093 1.00 83.56 168 ASP A O 1
ATOM 1369 N N . LEU A 1 169 ? 3.017 -15.717 -8.655 1.00 78.88 169 LEU A N 1
ATOM 1370 C CA . LEU A 1 169 ? 2.023 -14.707 -8.299 1.00 78.88 169 LEU A CA 1
ATOM 1371 C C . LEU A 1 169 ? 0.598 -15.194 -8.583 1.00 78.88 169 LEU A C 1
ATOM 1373 O O . LEU A 1 169 ? -0.307 -14.933 -7.797 1.00 78.88 169 LEU A O 1
ATOM 1377 N N . TYR A 1 170 ? 0.395 -15.913 -9.688 1.00 81.56 170 TYR A N 1
ATOM 1378 C CA . TYR A 1 170 ? -0.897 -16.512 -10.008 1.00 81.56 170 TYR A CA 1
ATOM 1379 C C . TYR A 1 170 ? -1.325 -17.512 -8.931 1.00 81.56 170 TYR A C 1
ATOM 1381 O O . TYR A 1 170 ? -2.442 -17.416 -8.432 1.00 81.56 170 TYR A O 1
ATOM 1389 N N . ASN A 1 171 ? -0.434 -18.422 -8.533 1.00 82.69 171 ASN A N 1
ATOM 1390 C CA . ASN A 1 171 ? -0.727 -19.414 -7.502 1.00 82.69 171 ASN A CA 1
ATOM 1391 C C . ASN A 1 171 ? -1.037 -18.744 -6.160 1.00 82.69 171 ASN A C 1
ATOM 1393 O O . ASN A 1 171 ? -2.034 -19.087 -5.536 1.00 82.69 171 ASN A O 1
ATOM 1397 N N . SER A 1 172 ? -0.270 -17.718 -5.777 1.00 77.94 172 SER A N 1
ATOM 1398 C CA . SER A 1 172 ? -0.558 -16.930 -4.575 1.00 77.94 172 SER A CA 1
ATOM 1399 C C . SER A 1 172 ? -1.941 -16.270 -4.635 1.00 77.94 172 SER A C 1
ATOM 1401 O O . SER A 1 172 ? -2.689 -16.341 -3.669 1.00 77.94 172 SER A O 1
ATOM 1403 N N . MET A 1 173 ? -2.328 -15.691 -5.777 1.00 80.06 173 MET A N 1
ATOM 1404 C CA . MET A 1 173 ? -3.666 -15.117 -5.968 1.00 80.06 173 MET A CA 1
ATOM 1405 C C . MET A 1 173 ? -4.787 -16.171 -5.893 1.00 80.06 173 MET A C 1
ATOM 1407 O O . MET A 1 173 ? -5.868 -15.877 -5.387 1.00 80.06 173 MET A O 1
ATOM 1411 N N . VAL A 1 174 ? -4.559 -17.392 -6.391 1.00 77.38 174 VAL A N 1
ATOM 1412 C CA . VAL A 1 174 ? -5.515 -18.504 -6.234 1.00 77.38 174 VAL A CA 1
ATOM 1413 C C . VAL A 1 174 ? -5.641 -18.885 -4.757 1.00 77.38 174 VAL A C 1
ATOM 1415 O O . VAL A 1 174 ? -6.753 -18.972 -4.243 1.00 77.38 174 VAL A O 1
ATOM 1418 N N . GLU A 1 175 ? -4.515 -19.074 -4.069 1.00 76.31 175 GLU A N 1
ATOM 1419 C CA . GLU A 1 175 ? -4.464 -19.468 -2.656 1.00 76.31 175 GLU A CA 1
ATOM 1420 C C . GLU A 1 175 ? -5.121 -18.436 -1.732 1.00 76.31 175 GLU A C 1
ATOM 1422 O O . GLU A 1 175 ? -5.776 -18.812 -0.761 1.00 76.31 175 GLU A O 1
ATOM 1427 N N . THR A 1 176 ? -5.010 -17.142 -2.048 1.00 67.62 176 THR A N 1
ATOM 1428 C CA . THR A 1 176 ? -5.673 -16.068 -1.291 1.00 67.62 176 THR A CA 1
ATOM 1429 C C . THR A 1 176 ? -7.156 -15.903 -1.631 1.00 67.62 176 THR A C 1
ATOM 1431 O O . THR A 1 176 ? -7.817 -15.027 -1.072 1.00 67.62 176 THR A O 1
ATOM 1434 N N . GLY A 1 177 ? -7.702 -16.732 -2.527 1.00 70.69 177 GLY A N 1
ATOM 1435 C CA . GLY A 1 177 ? -9.110 -16.699 -2.922 1.00 70.69 177 GLY A CA 1
ATOM 1436 C C . GLY A 1 177 ? -9.461 -15.572 -3.895 1.00 70.69 177 GLY A C 1
ATOM 1437 O O . GLY A 1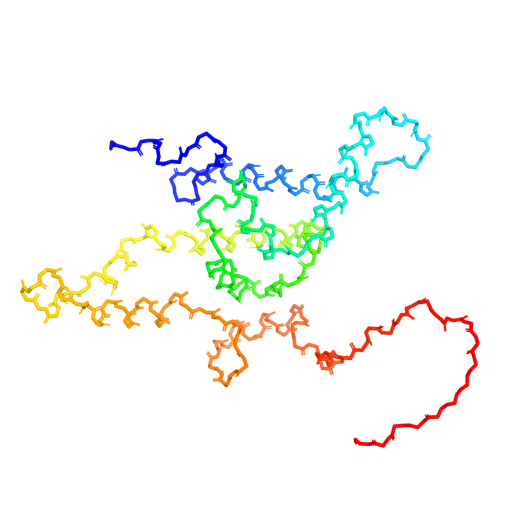 177 ? -10.638 -15.309 -4.127 1.00 70.69 177 GLY A O 1
ATOM 1438 N N . LEU A 1 178 ? -8.470 -14.907 -4.505 1.00 72.25 178 LEU A N 1
ATOM 1439 C CA . LEU A 1 178 ? -8.712 -13.838 -5.484 1.00 72.25 178 LEU A CA 1
ATOM 1440 C C . LEU A 1 178 ? -9.394 -14.363 -6.762 1.00 72.25 178 LEU A C 1
ATOM 1442 O O . LEU A 1 178 ? -10.053 -13.602 -7.471 1.00 72.25 178 LEU A O 1
ATOM 1446 N N . PHE A 1 179 ? -9.233 -15.657 -7.047 1.00 70.06 179 PHE A N 1
ATOM 1447 C CA . PHE A 1 179 ? -9.851 -16.368 -8.168 1.00 70.06 179 PHE A CA 1
ATOM 1448 C C . PHE A 1 179 ? -10.796 -17.480 -7.696 1.00 70.06 179 PHE A C 1
ATOM 1450 O O . PHE A 1 179 ? -10.820 -18.552 -8.296 1.00 70.06 179 PHE A O 1
ATOM 1457 N N . ASP A 1 180 ? -11.539 -17.256 -6.610 1.00 65.69 180 ASP A N 1
ATOM 1458 C CA . ASP A 1 180 ? -12.549 -18.214 -6.152 1.00 65.69 180 ASP A CA 1
ATOM 1459 C C . ASP A 1 180 ? -13.564 -18.495 -7.273 1.00 65.69 180 ASP A C 1
ATOM 1461 O O . ASP A 1 180 ? -14.283 -17.602 -7.724 1.00 65.69 180 ASP A O 1
ATOM 1465 N N . GLU A 1 181 ? -13.616 -19.750 -7.731 1.00 64.19 181 GLU A N 1
ATOM 1466 C CA . GLU A 1 181 ? -14.543 -20.207 -8.773 1.00 64.19 181 GLU A CA 1
ATOM 1467 C C . GLU A 1 181 ? -16.012 -20.059 -8.346 1.00 64.19 181 GLU A C 1
ATOM 1469 O O . GLU A 1 181 ? -16.897 -19.992 -9.198 1.00 64.19 181 GLU A O 1
ATOM 1474 N N . ASN A 1 182 ? -16.271 -19.966 -7.037 1.00 63.56 182 ASN A N 1
ATOM 1475 C CA . ASN A 1 182 ? -17.596 -19.729 -6.471 1.00 63.56 182 ASN A CA 1
ATOM 1476 C C . ASN A 1 182 ? -17.931 -18.233 -6.338 1.00 63.56 182 ASN A C 1
ATOM 1478 O O . ASN A 1 182 ? -19.025 -17.897 -5.883 1.00 63.56 182 ASN A O 1
ATOM 1482 N N . HIS A 1 183 ? -17.018 -17.328 -6.715 1.00 55.72 183 HIS A N 1
ATOM 1483 C CA . HIS A 1 183 ? -17.225 -15.885 -6.662 1.00 55.72 183 HIS A CA 1
ATOM 1484 C C . HIS A 1 183 ? -17.266 -15.259 -8.064 1.00 55.72 183 HIS A C 1
ATOM 1486 O O . HIS A 1 183 ? -16.242 -14.965 -8.686 1.00 55.72 183 HIS A O 1
ATOM 1492 N N . THR A 1 184 ? -18.473 -14.959 -8.545 1.00 57.84 184 THR A N 1
ATOM 1493 C CA . THR A 1 184 ? -18.662 -14.172 -9.769 1.00 57.84 184 THR A CA 1
ATOM 1494 C C . THR A 1 184 ? -18.670 -12.677 -9.442 1.00 57.84 184 THR A C 1
ATOM 1496 O O . THR A 1 184 ? -19.556 -12.174 -8.749 1.00 57.84 184 THR A O 1
ATOM 1499 N N . ILE A 1 185 ? -17.714 -11.919 -9.992 1.00 49.50 185 ILE A N 1
ATOM 1500 C CA . ILE A 1 185 ? -17.674 -10.453 -9.851 1.00 49.50 185 ILE A CA 1
ATOM 1501 C C . ILE A 1 185 ? -18.972 -9.839 -10.403 1.00 49.50 185 ILE A C 1
ATOM 1503 O O . ILE A 1 185 ? -19.189 -9.819 -11.616 1.00 49.50 185 ILE A O 1
ATOM 1507 N N . GLY A 1 186 ? -19.788 -9.265 -9.515 1.00 47.09 186 GLY A N 1
ATOM 1508 C CA . GLY A 1 186 ? -21.056 -8.607 -9.850 1.00 47.09 186 GLY A CA 1
ATOM 1509 C C . GLY A 1 186 ? -22.306 -9.368 -9.407 1.00 47.09 186 GLY A C 1
ATOM 1510 O O . GLY A 1 186 ? -23.397 -8.811 -9.514 1.00 47.09 186 GLY A O 1
ATOM 1511 N N . GLU A 1 187 ? -22.165 -10.587 -8.884 1.00 50.25 187 GLU A N 1
ATOM 1512 C CA . GLU A 1 187 ? -23.263 -11.248 -8.183 1.00 50.25 187 GLU A CA 1
ATOM 1513 C C . GLU A 1 187 ? -23.472 -10.629 -6.798 1.00 50.25 187 GLU A C 1
ATOM 1515 O O . GLU A 1 187 ? -22.536 -10.148 -6.150 1.00 50.25 187 GLU A O 1
ATOM 1520 N N . PHE A 1 188 ? -24.731 -10.595 -6.359 1.00 50.91 188 PHE A N 1
ATOM 1521 C CA . PHE A 1 188 ? -25.055 -10.205 -4.995 1.00 50.91 188 PHE A CA 1
ATOM 1522 C C . PHE A 1 188 ? -24.424 -11.235 -4.062 1.00 50.91 188 PHE A C 1
ATOM 1524 O O . PHE A 1 188 ? -24.710 -12.426 -4.181 1.00 50.91 188 PHE A O 1
ATOM 1531 N N . TYR A 1 189 ? -23.590 -10.785 -3.122 1.00 51.47 189 TYR A N 1
ATOM 1532 C CA . TYR A 1 189 ? -23.267 -11.608 -1.963 1.00 51.47 189 TYR A CA 1
ATOM 1533 C C . TYR A 1 189 ? -24.604 -12.019 -1.362 1.00 51.47 189 TYR A C 1
ATOM 1535 O O . TYR A 1 189 ? -25.413 -11.144 -1.056 1.00 51.47 189 TYR A O 1
ATOM 1543 N N . HIS A 1 190 ? -24.885 -13.321 -1.290 1.00 49.38 190 HIS A N 1
ATOM 1544 C CA . HIS A 1 190 ? -26.104 -13.787 -0.650 1.00 49.38 190 HIS A CA 1
ATOM 1545 C C . HIS A 1 190 ? -26.120 -13.213 0.760 1.00 49.38 190 HIS A C 1
ATOM 1547 O O . HIS A 1 190 ? -25.333 -13.621 1.616 1.00 49.38 190 HIS A O 1
ATOM 1553 N N . ASP A 1 191 ? -26.988 -12.227 0.967 1.00 43.06 191 ASP A N 1
ATOM 1554 C CA . ASP A 1 191 ? -27.261 -11.675 2.271 1.00 43.06 191 ASP A CA 1
ATOM 1555 C C . ASP A 1 191 ? -27.600 -12.852 3.182 1.00 43.06 191 ASP A C 1
ATOM 1557 O O . ASP A 1 191 ? -28.634 -13.508 3.049 1.00 43.06 191 ASP A O 1
ATOM 1561 N N . VAL A 1 192 ? -26.743 -13.082 4.175 1.00 41.50 192 VAL A N 1
ATOM 1562 C CA . VAL A 1 192 ? -27.042 -13.935 5.334 1.00 41.50 192 VAL A CA 1
ATOM 1563 C C . VAL A 1 192 ? -28.165 -13.309 6.192 1.00 41.50 192 VAL A C 1
ATOM 1565 O O . VAL A 1 192 ? -28.507 -13.795 7.264 1.00 41.50 192 VAL A O 1
ATOM 1568 N N . TYR A 1 193 ? -28.837 -12.274 5.690 1.00 39.34 193 TYR A N 1
ATOM 1569 C CA . TYR A 1 193 ? -30.125 -11.803 6.162 1.00 39.34 193 TYR A CA 1
ATOM 1570 C C . TYR A 1 193 ? -31.222 -12.185 5.179 1.00 39.34 193 TYR A C 1
ATOM 1572 O O . TYR A 1 193 ? -31.724 -11.306 4.503 1.00 39.34 193 TYR A O 1
ATOM 1580 N N . LEU A 1 194 ? -31.594 -13.466 5.101 1.00 35.72 194 LEU A N 1
ATOM 1581 C CA . LEU A 1 194 ? -32.950 -13.926 4.740 1.00 35.72 194 LEU A CA 1
ATOM 1582 C C . LEU A 1 194 ? -33.056 -15.458 4.909 1.00 35.72 194 LEU A C 1
ATOM 1584 O O . LEU A 1 194 ? -33.464 -16.194 4.018 1.00 35.72 194 LEU A O 1
ATOM 1588 N N . LEU A 1 195 ? -32.758 -15.955 6.115 1.00 33.16 195 LEU A N 1
ATOM 1589 C CA . LEU A 1 195 ? -33.343 -17.215 6.603 1.00 33.16 195 LEU A CA 1
ATOM 1590 C C . LEU A 1 195 ? -34.707 -16.967 7.260 1.00 33.16 195 LEU A C 1
ATOM 1592 O O . LEU A 1 195 ? -35.014 -17.523 8.306 1.00 33.16 195 LEU A O 1
ATOM 1596 N N . LEU A 1 196 ? -35.553 -16.151 6.635 1.00 35.28 196 LEU A N 1
ATOM 1597 C CA . LEU A 1 196 ? -36.996 -16.242 6.810 1.00 35.28 196 LEU A CA 1
ATOM 1598 C C . LEU A 1 196 ? -37.661 -15.931 5.473 1.00 35.28 196 LEU A C 1
ATOM 1600 O O . LEU A 1 196 ? -37.400 -14.900 4.869 1.00 35.28 196 LEU A O 1
ATOM 1604 N N . SER A 1 197 ? -38.580 -16.814 5.091 1.00 32.25 197 SER A N 1
ATOM 1605 C CA . SER A 1 197 ? -39.549 -16.663 4.006 1.00 32.25 197 SER A CA 1
ATOM 1606 C C . SER A 1 197 ? -39.097 -17.056 2.590 1.00 32.25 197 SER A C 1
ATOM 1608 O O . SER A 1 197 ? -38.854 -16.232 1.717 1.00 32.25 197 SER A O 1
ATOM 1610 N N . THR A 1 198 ? -39.192 -18.368 2.369 1.00 34.50 198 THR A N 1
ATOM 1611 C CA . THR A 1 198 ? -39.998 -18.994 1.305 1.00 34.50 198 THR A CA 1
ATOM 1612 C C . THR A 1 198 ? -39.733 -18.656 -0.169 1.00 34.50 198 THR A C 1
ATOM 1614 O O . THR A 1 198 ? -40.170 -17.649 -0.708 1.00 34.50 198 THR A O 1
ATOM 1617 N N . SER A 1 199 ? -39.267 -19.718 -0.835 1.00 31.14 199 SER A N 1
ATOM 1618 C CA . SER A 1 199 ? -39.780 -20.282 -2.091 1.00 31.14 199 SER A CA 1
ATOM 1619 C C . SER A 1 199 ? -39.468 -19.605 -3.432 1.00 31.14 199 SER A C 1
ATOM 1621 O O . SER A 1 199 ? -39.948 -18.525 -3.741 1.00 31.14 199 SER A O 1
ATOM 1623 N N . MET A 1 200 ? -38.879 -20.453 -4.286 1.00 27.20 200 MET A N 1
ATOM 1624 C CA . MET A 1 200 ? -39.183 -20.655 -5.707 1.00 27.20 200 MET A CA 1
ATOM 1625 C C . MET A 1 200 ? -38.495 -19.786 -6.786 1.00 27.20 200 MET A C 1
ATOM 1627 O O . MET A 1 200 ? -38.883 -18.658 -7.049 1.00 27.20 200 MET A O 1
ATOM 1631 N N . ILE A 1 201 ? -37.637 -20.493 -7.546 1.00 28.52 201 ILE A N 1
ATOM 1632 C CA . ILE A 1 201 ? -37.671 -20.685 -9.018 1.00 28.52 201 ILE A CA 1
ATOM 1633 C C . ILE A 1 201 ? -36.619 -19.962 -9.896 1.00 28.52 201 ILE A C 1
ATOM 1635 O O . ILE A 1 201 ? -36.636 -18.754 -10.078 1.00 28.52 201 ILE A O 1
ATOM 1639 N N . SER A 1 202 ? -35.835 -20.840 -10.550 1.00 23.31 202 SER A N 1
ATOM 1640 C CA . SER A 1 202 ? -35.327 -20.881 -11.939 1.00 23.31 202 SER A CA 1
ATOM 1641 C C . SER A 1 202 ? -34.345 -19.827 -12.455 1.00 23.31 202 SER A C 1
ATOM 1643 O O . SER A 1 202 ? -34.710 -18.700 -12.768 1.00 23.31 202 SER A O 1
ATOM 1645 N N . ILE A 1 203 ? -33.134 -20.308 -12.752 1.00 25.33 203 ILE A N 1
ATOM 1646 C CA . ILE A 1 203 ? -32.143 -19.671 -13.623 1.00 25.33 203 ILE A CA 1
ATOM 1647 C C . ILE A 1 203 ? -32.270 -20.278 -15.030 1.00 25.33 203 ILE A C 1
ATOM 1649 O O . ILE A 1 203 ? -32.239 -21.501 -15.182 1.00 25.33 203 ILE A O 1
ATOM 1653 N N . GLN A 1 204 ? -32.375 -19.430 -16.055 1.00 23.98 204 GLN A N 1
ATOM 1654 C CA . GLN A 1 204 ? -31.995 -19.765 -17.430 1.00 23.98 204 GLN A CA 1
ATOM 1655 C C . GLN A 1 204 ? -30.888 -18.798 -17.871 1.00 23.98 204 GLN A C 1
ATOM 1657 O O . GLN A 1 204 ? -31.100 -17.591 -17.821 1.00 23.98 204 GLN A O 1
ATOM 1662 N N . CYS A 1 205 ? -29.754 -19.412 -18.234 1.00 34.22 205 CYS A N 1
ATOM 1663 C CA . CYS A 1 205 ? -28.508 -18.949 -18.867 1.00 34.22 205 CYS A CA 1
ATOM 1664 C C . CYS A 1 205 ? -28.186 -17.450 -18.921 1.00 34.22 205 CYS A C 1
ATOM 1666 O O . CYS A 1 205 ? -28.858 -16.721 -19.684 1.00 34.22 205 CYS A O 1
#

Secondary structure (DSSP, 8-state):
--S--SPTT----TTT-HHHHHHHHHHHHHHHHTTTSS-TT----HHHHHHHHHHHHHHTSBHHHHHHH-TTTSTT--HHHHHHHHHHTT--TT-BHHHHHSSHHHHHHHHHHHHHHHHHHH-HHHHHHHS---S-S-TTS--HHHHHHHHHHH-----SS-----HHHHHHHHHTTTT-TT--TTSPP--S---SS--------

Sequence (205 aa):
YFKRIWSVGYGPDWVDEVGKAKEGLNSWRELVVGQNERKIGLEFSKEEQQLIQHGQAIANRPILMEMCENQGVFNGIGRHLANDFLHTAATFPLTPCQCVCDNIDVFEDFKKALVDYLAVFGSQTFFRSISTRSNSRNQFMWNDRSYENYASCCVKVYKKRRVKIAEDLYNSMVETGLFDENHTIGEFYHDVYLLLSTSMISIQC

Foldseek 3Di:
DPPDPDDPQAADDLAPRVVRLLVLLVVLLCLQAVQVPPDDPDDDDPVVVVSNVVSPVQQQAFPLVCLAPNRRNNPPDHNQQSQLLCLQLLHDRRPGNNVCRVDPVSVVSSSVSVSVSVNCVVDPVNCCQLVPDAPDPDPPDDRPNSVVSCCVPRGRHPDPDDDDDDPVSVVVNVVVCVPPPPDDVPDPPPPPPPPDDDDDDDDDD

Radius of gyration: 21.64 Å; chains: 1; bounding box: 61×40×58 Å

pLDDT: mean 76.59, std 18.45, range [23.31, 96.62]

Organism: NCBI:txid933084